Protein AF-A0A7S0L3R2-F1 (afdb_monomer)

Radius of gyration: 20.74 Å; Cα contacts (8 Å, |Δi|>4): 224; chains: 1; bounding box: 44×44×58 Å

Solvent-accessible surface area (backbone atoms only — not comparable to full-atom values): 11495 Å² total; per-residue (Å²): 131,73,85,58,51,67,58,50,54,47,42,64,72,29,62,48,83,79,57,65,72,61,42,74,72,42,59,69,71,56,33,52,49,52,49,52,52,35,60,52,33,67,72,60,80,87,75,78,66,94,63,97,73,50,70,61,50,50,55,52,60,40,50,88,81,50,68,95,53,61,45,80,48,69,52,88,90,63,87,89,82,60,85,47,91,86,70,50,46,64,67,56,51,52,59,70,70,48,81,85,53,63,43,67,43,66,41,83,38,51,51,91,58,41,58,80,32,38,37,36,22,52,46,79,38,78,68,49,101,87,44,77,44,54,68,52,74,75,48,74,41,73,42,44,53,63,70,56,35,70,77,73,30,69,38,88,93,55,58,89,67,43,38,38,25,61,58,56,38,35,38,43,48,54,44,70,61,50,50,50,55,44,49,54,56,56,58,76,71,109

pLDDT: mean 91.55, std 7.04, range [56.22, 97.88]

Mean predicted aligned error: 5.36 Å

Structure (mmCIF, N/CA/C/O backbone):
data_AF-A0A7S0L3R2-F1
#
_entry.id   AF-A0A7S0L3R2-F1
#
loop_
_atom_site.group_PDB
_atom_site.id
_atom_site.type_symbol
_atom_site.label_atom_id
_atom_site.label_alt_id
_atom_site.label_comp_id
_atom_site.label_asym_id
_atom_site.label_entity_id
_atom_site.label_seq_id
_atom_site.pdbx_PDB_ins_code
_atom_site.Cartn_x
_atom_site.Cartn_y
_atom_site.Cartn_z
_atom_site.occupancy
_atom_site.B_iso_or_equiv
_atom_site.auth_seq_id
_atom_site.auth_comp_id
_atom_site.auth_asym_id
_atom_site.auth_atom_id
_atom_site.pdbx_PDB_model_num
ATOM 1 N N . MET A 1 1 ? 12.999 -25.338 -4.770 1.00 56.22 1 MET A N 1
ATOM 2 C CA . MET A 1 1 ? 12.629 -24.306 -5.762 1.00 56.22 1 MET A CA 1
ATOM 3 C C . MET A 1 1 ? 13.743 -23.287 -5.812 1.00 56.22 1 MET A C 1
ATOM 5 O O . MET A 1 1 ? 14.234 -22.905 -4.756 1.00 56.22 1 MET A O 1
ATOM 9 N N . ASP A 1 2 ? 14.164 -22.897 -7.008 1.00 73.00 2 ASP A N 1
ATOM 10 C CA . ASP A 1 2 ? 15.140 -21.826 -7.188 1.00 73.00 2 ASP A CA 1
ATOM 11 C C . ASP A 1 2 ? 14.497 -20.474 -6.836 1.00 73.00 2 ASP A C 1
ATOM 13 O O . ASP A 1 2 ? 13.668 -19.961 -7.588 1.00 73.00 2 ASP A O 1
ATOM 17 N N . LYS A 1 3 ? 14.863 -19.911 -5.678 1.00 68.75 3 LYS A N 1
ATOM 18 C CA . LYS A 1 3 ? 14.352 -18.613 -5.205 1.00 68.75 3 LYS A CA 1
ATOM 19 C C . LYS A 1 3 ? 14.791 -17.440 -6.100 1.00 68.75 3 LYS A C 1
ATOM 21 O O . LYS A 1 3 ? 14.185 -16.379 -6.022 1.00 68.75 3 LYS A O 1
ATOM 26 N N . GLY A 1 4 ? 15.801 -17.623 -6.957 1.00 79.12 4 GLY A N 1
ATOM 27 C CA . GLY A 1 4 ? 16.279 -16.607 -7.898 1.00 79.12 4 GLY A CA 1
ATOM 28 C C . GLY A 1 4 ? 15.573 -16.615 -9.256 1.00 79.12 4 GLY A C 1
ATOM 29 O O . GLY A 1 4 ? 15.719 -15.656 -10.012 1.00 79.12 4 GLY A O 1
ATOM 30 N N . ALA A 1 5 ? 14.799 -17.656 -9.582 1.00 84.62 5 ALA A N 1
ATOM 31 C CA . ALA A 1 5 ? 14.144 -17.785 -10.886 1.00 84.62 5 ALA A CA 1
ATOM 32 C C . ALA A 1 5 ? 13.218 -16.600 -11.240 1.00 84.62 5 ALA A C 1
ATOM 34 O O . ALA A 1 5 ? 13.332 -16.104 -12.360 1.00 84.62 5 ALA A O 1
ATOM 35 N N . PRO A 1 6 ? 12.366 -16.075 -10.329 1.00 86.06 6 PRO A N 1
ATOM 36 C CA . PRO A 1 6 ? 11.500 -14.938 -10.652 1.00 86.06 6 PRO A CA 1
ATOM 37 C C . PRO A 1 6 ? 12.277 -13.654 -10.955 1.00 86.06 6 PRO A C 1
ATOM 39 O O . PRO A 1 6 ? 11.933 -12.938 -11.890 1.00 86.06 6 PRO A O 1
ATOM 42 N N . ARG A 1 7 ? 13.351 -13.380 -10.200 1.00 89.25 7 ARG A N 1
ATOM 43 C CA . ARG A 1 7 ? 14.209 -12.211 -10.436 1.00 89.25 7 ARG A CA 1
ATOM 44 C C . ARG A 1 7 ? 14.925 -12.314 -11.777 1.00 89.25 7 ARG A C 1
ATOM 46 O O . ARG A 1 7 ? 14.891 -11.365 -12.545 1.00 89.25 7 ARG A O 1
ATOM 53 N N . ARG A 1 8 ? 15.501 -13.480 -12.088 1.00 91.00 8 ARG A N 1
ATOM 54 C CA . ARG A 1 8 ? 16.151 -13.713 -13.386 1.00 91.00 8 ARG A CA 1
ATOM 55 C C . ARG A 1 8 ? 15.177 -13.538 -14.547 1.00 91.00 8 ARG A C 1
ATOM 57 O O . ARG A 1 8 ? 15.497 -12.824 -15.484 1.00 91.00 8 ARG A O 1
ATOM 64 N N . ALA A 1 9 ? 13.975 -14.104 -14.442 1.00 91.69 9 ALA A N 1
ATOM 65 C CA . ALA A 1 9 ? 12.939 -13.927 -15.455 1.00 91.69 9 ALA A CA 1
ATOM 66 C C . ALA A 1 9 ? 12.538 -12.450 -15.625 1.00 91.69 9 ALA A C 1
ATOM 68 O O . ALA A 1 9 ? 12.355 -11.986 -16.747 1.00 91.69 9 ALA A O 1
ATOM 69 N N . PHE A 1 10 ? 12.431 -11.692 -14.529 1.00 93.00 10 PHE A N 1
ATOM 70 C CA . PHE A 1 10 ? 12.169 -10.255 -14.601 1.00 93.00 10 PHE A CA 1
ATOM 71 C C . PHE A 1 10 ? 13.302 -9.505 -15.311 1.00 93.00 10 PHE A C 1
ATOM 73 O O . PHE A 1 10 ? 13.042 -8.732 -16.231 1.00 93.00 10 PHE A O 1
ATOM 80 N N . ASP A 1 11 ? 14.552 -9.764 -14.927 1.00 92.38 11 ASP A N 1
ATOM 81 C CA . ASP A 1 11 ? 15.722 -9.100 -15.501 1.00 92.38 11 ASP A CA 1
ATOM 82 C C . ASP A 1 11 ? 15.896 -9.438 -16.994 1.00 92.38 11 ASP A C 1
ATOM 84 O O . ASP A 1 11 ? 16.230 -8.565 -17.794 1.00 92.38 11 ASP A O 1
ATOM 88 N N . GLU A 1 12 ? 15.611 -10.679 -17.397 1.00 91.50 12 GLU A N 1
ATOM 89 C CA . GLU A 1 12 ? 15.621 -11.121 -18.798 1.00 91.50 12 GLU A CA 1
ATOM 90 C C . GLU A 1 12 ? 14.580 -10.389 -19.659 1.00 91.50 12 GLU A C 1
ATOM 92 O O . GLU A 1 12 ? 14.859 -10.062 -20.811 1.00 91.50 12 GLU A O 1
ATOM 97 N N . ILE A 1 13 ? 13.395 -10.107 -19.110 1.00 89.69 13 ILE A N 1
ATOM 98 C CA . ILE A 1 13 ? 12.303 -9.460 -19.853 1.00 89.69 13 ILE A CA 1
ATOM 99 C C . ILE A 1 13 ? 12.448 -7.935 -19.856 1.00 89.69 13 ILE A C 1
ATOM 101 O O . ILE A 1 13 ? 12.224 -7.294 -20.882 1.00 89.69 13 ILE A O 1
ATOM 105 N N . PHE A 1 14 ? 12.778 -7.343 -18.708 1.00 92.12 14 PHE A N 1
ATOM 106 C CA . PHE A 1 14 ? 12.606 -5.907 -18.478 1.00 92.12 14 PHE A CA 1
ATOM 107 C C . PHE A 1 14 ? 13.915 -5.129 -18.357 1.00 92.12 14 PHE A C 1
ATOM 109 O O . PHE A 1 14 ? 13.899 -3.918 -18.568 1.00 92.12 14 PHE A O 1
ATOM 116 N N . LYS A 1 15 ? 15.037 -5.789 -18.040 1.00 90.12 15 LYS A N 1
ATOM 117 C CA . LYS A 1 15 ? 16.344 -5.131 -17.856 1.00 90.12 15 LYS A CA 1
ATOM 118 C C . LYS A 1 15 ? 17.318 -5.362 -19.011 1.00 90.12 15 LYS A C 1
ATOM 120 O O . LYS A 1 15 ? 18.351 -4.700 -19.063 1.00 90.12 15 LYS A O 1
ATOM 125 N N . GLN A 1 16 ? 17.021 -6.277 -19.933 1.00 90.75 16 GLN A N 1
ATOM 126 C CA . GLN A 1 16 ? 17.846 -6.452 -21.128 1.00 90.75 16 GLN A CA 1
ATOM 127 C C . GLN A 1 16 ? 17.645 -5.290 -22.106 1.00 90.75 16 GLN A C 1
ATOM 129 O O . GLN A 1 16 ? 16.510 -4.839 -22.277 1.00 90.75 16 GLN A O 1
ATOM 134 N N . PRO A 1 17 ? 18.709 -4.828 -22.787 1.00 90.06 17 PRO A N 1
ATOM 135 C CA . PRO A 1 17 ? 18.584 -3.813 -23.823 1.00 90.06 17 PRO A CA 1
ATOM 136 C C . PRO A 1 17 ? 17.601 -4.245 -24.914 1.00 90.06 17 PRO A C 1
ATOM 138 O O . PRO A 1 17 ? 17.623 -5.389 -25.372 1.00 90.06 17 PRO A O 1
ATOM 141 N N . LEU A 1 18 ? 16.768 -3.312 -25.372 1.00 90.31 18 LEU A N 1
ATOM 142 C CA . LEU A 1 18 ? 15.855 -3.577 -26.481 1.00 90.31 18 LEU A CA 1
ATOM 143 C C . LEU A 1 18 ? 16.625 -3.826 -27.788 1.00 90.31 18 LEU A C 1
ATOM 145 O O . LEU A 1 18 ? 17.512 -3.054 -28.160 1.00 90.31 18 LEU A O 1
ATOM 149 N N . ASP A 1 19 ? 16.233 -4.864 -28.532 1.00 91.38 19 ASP A N 1
ATOM 150 C CA . ASP A 1 19 ? 16.779 -5.130 -29.865 1.00 91.38 19 ASP A CA 1
ATOM 151 C C . ASP A 1 19 ? 16.323 -4.055 -30.864 1.00 91.38 19 ASP A C 1
ATOM 153 O O . ASP A 1 19 ? 15.157 -3.974 -31.263 1.00 91.38 19 ASP A O 1
ATOM 157 N N . VAL A 1 20 ? 17.283 -3.244 -31.306 1.00 90.38 20 VAL A N 1
ATOM 158 C CA . VAL A 1 20 ? 17.078 -2.150 -32.260 1.00 90.38 20 VAL A CA 1
ATOM 159 C C . VAL A 1 20 ? 16.509 -2.650 -33.592 1.00 90.38 20 VAL A C 1
ATOM 161 O O . VAL A 1 20 ? 15.666 -1.976 -34.189 1.00 90.38 20 VAL A O 1
ATOM 164 N N . TYR A 1 21 ? 16.914 -3.834 -34.064 1.00 91.25 21 TYR A N 1
ATOM 165 C CA . TYR A 1 21 ? 16.395 -4.395 -35.312 1.00 91.25 21 TYR A CA 1
ATOM 166 C C . TYR A 1 21 ? 14.928 -4.794 -35.173 1.00 91.25 21 TYR A C 1
ATOM 168 O O . TYR A 1 21 ? 14.126 -4.493 -36.061 1.00 91.25 21 TYR A O 1
ATOM 176 N N . ALA A 1 22 ? 14.559 -5.426 -34.056 1.00 90.00 22 ALA A N 1
ATOM 177 C CA . ALA A 1 22 ? 13.171 -5.753 -33.757 1.00 90.00 22 ALA A CA 1
ATOM 178 C C . ALA A 1 22 ? 12.311 -4.486 -33.649 1.00 90.00 22 ALA A C 1
ATOM 180 O O . ALA A 1 22 ? 11.266 -4.409 -34.296 1.00 90.00 22 ALA A O 1
ATOM 181 N N . LEU A 1 23 ? 12.776 -3.464 -32.918 1.00 92.62 23 LEU A N 1
ATOM 182 C CA . LEU A 1 23 ? 12.061 -2.193 -32.762 1.00 92.62 23 LEU A CA 1
ATOM 183 C C . LEU A 1 23 ? 11.785 -1.506 -34.104 1.00 92.62 23 LEU A C 1
ATOM 185 O O . LEU A 1 23 ? 10.671 -1.036 -34.324 1.00 92.62 23 LEU A O 1
ATOM 189 N N . ASN A 1 24 ? 12.764 -1.481 -35.012 1.00 92.75 24 ASN A N 1
ATOM 190 C CA . ASN A 1 24 ? 12.626 -0.844 -36.326 1.00 92.75 24 ASN A CA 1
ATOM 191 C C . ASN A 1 24 ? 11.662 -1.581 -37.271 1.00 92.75 24 ASN A C 1
ATOM 193 O O . ASN A 1 24 ? 11.195 -0.999 -38.247 1.00 92.75 24 ASN A O 1
ATOM 197 N N . ARG A 1 25 ? 11.357 -2.857 -37.004 1.00 95.31 25 ARG A N 1
ATOM 198 C CA . ARG A 1 25 ? 10.386 -3.648 -37.780 1.00 95.31 25 ARG A CA 1
ATOM 199 C C . ARG A 1 25 ? 8.964 -3.581 -37.224 1.00 95.31 25 ARG A C 1
ATOM 201 O O . ARG A 1 25 ? 8.045 -4.095 -37.861 1.00 95.31 25 ARG A O 1
ATOM 208 N N . MET A 1 26 ? 8.775 -2.981 -36.051 1.00 95.25 26 MET A N 1
ATOM 209 C CA . MET A 1 26 ? 7.465 -2.819 -35.428 1.00 95.25 26 MET A CA 1
ATOM 210 C C . MET A 1 26 ? 6.753 -1.554 -35.933 1.00 95.25 26 MET A C 1
ATOM 212 O O . MET A 1 26 ? 7.406 -0.570 -36.282 1.00 95.25 26 MET A O 1
ATOM 216 N N . PRO A 1 27 ? 5.405 -1.521 -35.917 1.00 96.88 27 PRO A N 1
ATOM 217 C CA . PRO A 1 27 ? 4.664 -0.277 -36.096 1.00 96.88 27 PRO A CA 1
ATOM 218 C C . PRO A 1 27 ? 5.095 0.783 -35.064 1.00 96.88 27 PRO A C 1
ATOM 220 O O . PRO A 1 27 ? 5.342 0.414 -33.911 1.00 96.88 27 PRO A O 1
ATOM 223 N N . PRO A 1 28 ? 5.102 2.089 -35.408 1.00 94.69 28 PRO A N 1
ATOM 224 C CA . PRO A 1 28 ? 5.609 3.147 -34.525 1.00 94.69 28 PRO A CA 1
ATOM 225 C C . PRO A 1 28 ? 5.025 3.112 -33.107 1.00 94.69 28 PRO A C 1
ATOM 227 O O . PRO A 1 28 ? 5.772 3.122 -32.133 1.00 94.69 28 PRO A O 1
ATOM 230 N N . ARG A 1 29 ? 3.700 2.943 -32.988 1.00 96.31 29 ARG A N 1
ATOM 231 C CA . ARG A 1 29 ? 2.999 2.841 -31.697 1.00 96.31 29 ARG A CA 1
ATOM 232 C C . ARG A 1 29 ? 3.492 1.676 -30.831 1.00 96.31 29 ARG A C 1
ATOM 234 O O . ARG A 1 29 ? 3.544 1.797 -29.615 1.00 96.31 29 ARG A O 1
ATOM 241 N N . MET A 1 30 ? 3.818 0.539 -31.445 1.00 95.31 30 MET A N 1
ATOM 242 C CA . MET A 1 30 ? 4.287 -0.645 -30.720 1.00 95.31 30 MET A CA 1
ATOM 243 C C . MET A 1 30 ? 5.744 -0.473 -30.280 1.00 95.31 30 MET A C 1
ATOM 245 O O . MET A 1 30 ? 6.089 -0.849 -29.166 1.00 95.31 30 MET A O 1
ATOM 249 N N . SER A 1 31 ? 6.581 0.135 -31.128 1.00 94.44 31 SER A N 1
ATOM 250 C CA . SER A 1 31 ? 7.967 0.464 -30.774 1.00 94.44 31 SER A CA 1
ATOM 251 C C . SER A 1 31 ? 8.027 1.451 -29.606 1.00 94.44 31 SER A C 1
ATOM 253 O O . SER A 1 31 ? 8.795 1.252 -28.668 1.00 94.44 31 SER A O 1
ATOM 255 N N . GLU A 1 32 ? 7.182 2.485 -29.624 1.00 95.06 32 GLU A N 1
ATOM 256 C CA . GLU A 1 32 ? 7.056 3.438 -28.518 1.00 95.06 32 GLU A CA 1
ATOM 257 C C . GLU A 1 32 ? 6.574 2.751 -27.236 1.00 95.06 32 GLU A C 1
ATOM 259 O O . GLU A 1 32 ? 7.194 2.901 -26.189 1.00 95.06 32 GLU A O 1
ATOM 264 N N . TYR A 1 33 ? 5.543 1.908 -27.332 1.00 94.88 33 TYR A N 1
ATOM 265 C CA . TYR A 1 33 ? 5.044 1.153 -26.185 1.00 94.88 33 TYR A CA 1
ATOM 266 C C . TYR A 1 33 ? 6.098 0.209 -25.583 1.00 94.88 33 TYR A C 1
ATOM 268 O O . TYR A 1 33 ? 6.231 0.134 -24.363 1.00 94.88 33 TYR A O 1
ATOM 276 N N . ALA A 1 34 ? 6.890 -0.471 -26.419 1.00 92.94 34 ALA A N 1
ATOM 277 C CA . ALA A 1 34 ? 7.990 -1.319 -25.964 1.00 92.94 34 ALA A CA 1
ATOM 278 C C . ALA A 1 34 ? 9.065 -0.515 -25.214 1.00 92.94 34 ALA A C 1
ATOM 280 O O . ALA A 1 34 ? 9.532 -0.956 -24.165 1.00 92.94 34 ALA A O 1
ATOM 281 N N . LYS A 1 35 ? 9.409 0.685 -25.705 1.00 93.75 35 LYS A N 1
ATOM 282 C CA . LYS A 1 35 ? 10.315 1.611 -25.003 1.00 93.75 35 LYS A CA 1
ATOM 283 C C . LYS A 1 35 ? 9.745 2.029 -23.651 1.00 93.75 35 LYS A C 1
ATOM 285 O O . LYS A 1 35 ? 10.450 1.932 -22.657 1.00 93.75 35 LYS A O 1
ATOM 290 N N . THR A 1 36 ? 8.462 2.388 -23.584 1.00 95.19 36 THR A N 1
ATOM 291 C CA . THR A 1 36 ? 7.802 2.731 -22.314 1.00 95.19 36 THR A CA 1
ATOM 292 C C . THR A 1 36 ? 7.832 1.574 -21.314 1.00 95.19 36 THR A C 1
ATOM 294 O O . THR A 1 36 ? 8.136 1.787 -20.143 1.00 95.19 36 THR A O 1
ATOM 297 N N . ILE A 1 37 ? 7.538 0.342 -21.746 1.00 93.69 37 ILE A N 1
ATOM 298 C CA . ILE A 1 37 ? 7.619 -0.837 -20.869 1.00 93.69 37 ILE A CA 1
ATOM 299 C C . ILE A 1 37 ? 9.045 -1.030 -20.350 1.00 93.69 37 ILE A C 1
ATOM 301 O O . ILE A 1 37 ? 9.226 -1.311 -19.167 1.00 93.69 37 ILE A O 1
ATOM 305 N N . HIS A 1 38 ? 10.045 -0.872 -21.215 1.00 93.81 38 HIS A N 1
ATOM 306 C CA . HIS A 1 38 ? 11.445 -0.996 -20.830 1.00 93.81 38 HIS A CA 1
ATOM 307 C C . HIS A 1 38 ? 11.853 0.074 -19.810 1.00 93.81 38 HIS A C 1
ATOM 309 O O . HIS A 1 38 ? 12.374 -0.273 -18.758 1.00 93.81 38 HIS A O 1
ATOM 315 N N . GLU A 1 39 ? 11.506 1.343 -20.042 1.00 94.69 39 GLU A N 1
ATOM 316 C CA . GLU A 1 39 ? 11.758 2.447 -19.102 1.00 94.69 39 GLU A CA 1
ATOM 317 C C . GLU A 1 39 ? 11.101 2.216 -17.730 1.00 94.69 39 GLU A C 1
ATOM 319 O O . GLU A 1 39 ? 11.676 2.543 -16.691 1.00 94.69 39 GLU A O 1
ATOM 324 N N . ILE A 1 40 ? 9.887 1.648 -17.700 1.00 94.50 40 ILE A N 1
ATOM 325 C CA . ILE A 1 40 ? 9.234 1.236 -16.448 1.00 94.50 40 ILE A CA 1
ATOM 326 C C . ILE A 1 40 ? 10.041 0.112 -15.795 1.00 94.50 40 ILE A C 1
ATOM 328 O O . ILE A 1 40 ? 10.348 0.186 -14.607 1.00 94.50 40 ILE A O 1
ATOM 332 N N . GLY A 1 41 ? 10.406 -0.903 -16.577 1.00 94.38 41 GLY A N 1
ATOM 333 C CA . GLY A 1 41 ? 11.225 -2.032 -16.156 1.00 94.38 41 GLY A CA 1
ATOM 334 C C . GLY A 1 41 ? 12.533 -1.607 -15.497 1.00 94.38 41 GLY A C 1
ATOM 335 O O . GLY A 1 41 ? 12.866 -2.098 -14.420 1.00 94.38 41 GLY A O 1
ATOM 336 N N . GLU A 1 42 ? 13.239 -0.634 -16.075 1.00 92.31 42 GLU A N 1
ATOM 337 C CA . GLU A 1 42 ? 14.483 -0.066 -15.543 1.00 92.31 42 GLU A CA 1
ATOM 338 C C . GLU A 1 42 ? 14.316 0.555 -14.149 1.00 92.31 42 GLU A C 1
ATOM 340 O O . GLU A 1 42 ? 15.239 0.472 -13.340 1.00 92.31 42 GLU A O 1
ATOM 345 N N . ARG A 1 43 ? 13.126 1.066 -13.817 1.00 92.75 43 ARG A N 1
ATOM 346 C CA . ARG A 1 43 ? 12.818 1.695 -12.519 1.00 92.75 43 ARG A CA 1
ATOM 347 C C . ARG A 1 43 ? 12.320 0.728 -11.445 1.00 92.75 43 ARG A C 1
ATOM 349 O O . ARG A 1 43 ? 12.139 1.138 -10.305 1.00 92.75 43 ARG A O 1
ATOM 356 N N . VAL A 1 44 ? 12.062 -0.531 -11.794 1.00 93.44 44 VAL A N 1
ATOM 357 C CA . VAL A 1 44 ? 11.583 -1.544 -10.844 1.00 93.44 44 VAL A CA 1
ATOM 358 C C . VAL A 1 44 ? 12.759 -2.299 -10.242 1.00 93.44 44 VAL A C 1
ATOM 360 O O . VAL A 1 44 ? 13.637 -2.779 -10.959 1.00 93.44 44 VAL A O 1
ATOM 363 N N . GLU A 1 45 ? 12.743 -2.462 -8.926 1.00 90.94 45 GLU A N 1
ATOM 364 C CA . GLU A 1 45 ? 13.679 -3.306 -8.196 1.00 90.94 45 GLU A CA 1
ATOM 365 C C . GLU A 1 45 ? 12.929 -4.410 -7.450 1.00 90.94 45 GLU A C 1
ATOM 367 O O . GLU A 1 45 ? 11.848 -4.192 -6.901 1.00 90.94 45 GLU A O 1
ATOM 372 N N . LEU A 1 46 ? 13.499 -5.616 -7.455 1.00 92.00 46 LEU A N 1
ATOM 373 C CA . LEU A 1 46 ? 12.925 -6.776 -6.787 1.00 92.00 46 LEU A CA 1
ATOM 374 C C . LEU A 1 46 ? 13.706 -7.100 -5.520 1.00 92.00 46 LEU A C 1
ATOM 376 O O . LEU A 1 46 ? 14.837 -7.588 -5.568 1.00 92.00 46 LEU A O 1
ATOM 380 N N . VAL A 1 47 ? 13.045 -6.903 -4.387 1.00 91.88 47 VAL A N 1
ATOM 381 C CA . VAL A 1 47 ? 13.551 -7.269 -3.067 1.00 91.88 47 VAL A CA 1
ATOM 382 C C . VAL A 1 47 ? 12.961 -8.617 -2.663 1.00 91.88 47 VAL A C 1
ATOM 384 O O . VAL A 1 47 ? 11.760 -8.850 -2.787 1.00 91.88 47 VAL A O 1
ATOM 387 N N . THR A 1 48 ? 13.808 -9.534 -2.197 1.00 90.75 48 THR A N 1
ATOM 388 C CA . THR A 1 48 ? 13.379 -10.891 -1.832 1.00 90.75 48 THR A CA 1
ATOM 389 C C . THR A 1 48 ? 13.115 -10.997 -0.337 1.00 90.75 48 THR A C 1
ATOM 391 O O . THR A 1 48 ? 14.011 -10.769 0.471 1.00 90.75 48 THR A O 1
ATOM 394 N N . GLN A 1 49 ? 11.909 -11.435 0.025 1.00 92.69 49 GLN A N 1
ATOM 395 C CA . GLN A 1 49 ? 11.603 -11.901 1.373 1.00 92.69 49 GLN A CA 1
ATOM 396 C C . GLN A 1 49 ? 11.970 -13.390 1.487 1.00 92.69 49 GLN A C 1
ATOM 398 O O . GLN A 1 49 ? 11.371 -14.244 0.831 1.00 92.69 49 GLN A O 1
ATOM 403 N N . SER A 1 50 ? 12.9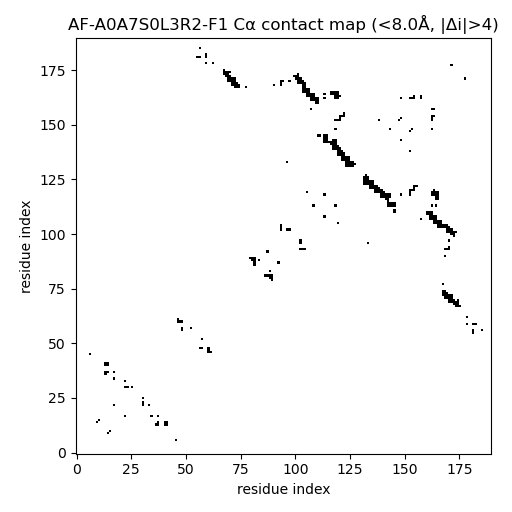76 -13.721 2.297 1.00 89.50 50 SER A N 1
ATOM 404 C CA . SER A 1 50 ? 13.519 -15.089 2.365 1.00 89.50 50 SER A CA 1
ATOM 405 C C . SER A 1 50 ? 12.551 -16.116 2.964 1.00 89.50 50 SER A C 1
ATOM 407 O O . SER A 1 50 ? 12.571 -17.282 2.550 1.00 89.50 50 SER A O 1
ATOM 409 N N . GLU A 1 51 ? 11.717 -15.691 3.912 1.00 91.31 51 GLU A N 1
ATOM 410 C CA . GLU A 1 51 ? 10.724 -16.501 4.620 1.00 91.31 51 GLU A CA 1
ATOM 411 C C . GLU A 1 51 ? 9.399 -15.742 4.703 1.00 91.31 51 GLU A C 1
ATOM 413 O O . GLU A 1 51 ? 9.392 -14.532 4.902 1.00 91.31 51 GLU A O 1
ATOM 418 N N . GLN A 1 52 ? 8.264 -16.434 4.591 1.00 91.31 52 GLN A N 1
ATOM 419 C CA . GLN A 1 52 ? 6.946 -15.795 4.619 1.00 91.31 52 GLN A CA 1
ATOM 420 C C . GLN A 1 52 ? 6.551 -15.385 6.051 1.00 91.31 52 GLN A C 1
ATOM 422 O O . GLN A 1 52 ? 5.734 -16.035 6.699 1.00 91.31 52 GLN A O 1
ATOM 427 N N . ARG A 1 53 ? 7.127 -14.286 6.550 1.00 92.88 53 ARG A N 1
ATOM 428 C CA . ARG A 1 53 ? 6.892 -13.755 7.910 1.00 92.88 53 ARG A CA 1
ATOM 429 C C . ARG A 1 53 ? 5.848 -12.630 7.950 1.00 92.88 53 ARG A C 1
ATOM 431 O O . ARG A 1 53 ? 5.649 -11.981 8.976 1.00 92.88 53 ARG A O 1
ATOM 438 N N . GLY A 1 54 ? 5.136 -12.436 6.839 1.00 91.88 54 GLY A N 1
ATOM 439 C CA . GLY A 1 54 ? 4.039 -11.480 6.692 1.00 91.88 54 GLY A CA 1
ATOM 440 C C . GLY A 1 54 ? 4.460 -10.134 6.098 1.00 91.88 54 GLY A C 1
ATOM 441 O O . GLY A 1 54 ? 5.629 -9.910 5.787 1.00 91.88 54 GLY A O 1
ATOM 442 N N . LEU A 1 55 ? 3.477 -9.239 5.941 1.00 92.25 55 LEU A N 1
ATOM 443 C CA . LEU A 1 55 ? 3.634 -7.942 5.267 1.00 92.25 55 LEU A CA 1
ATOM 444 C C . LEU A 1 55 ? 4.671 -7.036 5.943 1.00 92.25 55 LEU A C 1
ATOM 446 O O . LEU A 1 55 ? 5.468 -6.413 5.255 1.00 92.25 55 LEU A O 1
ATOM 450 N N . GLY A 1 56 ? 4.680 -6.972 7.277 1.00 93.75 56 GLY A N 1
ATOM 451 C CA . GLY A 1 56 ? 5.624 -6.120 8.009 1.00 93.75 56 GLY A CA 1
ATOM 452 C C . GLY A 1 56 ? 7.087 -6.488 7.747 1.00 93.75 56 GLY A C 1
ATOM 453 O O . GLY A 1 56 ? 7.912 -5.609 7.525 1.00 93.75 56 GLY A O 1
ATOM 454 N N . ASP A 1 57 ? 7.390 -7.787 7.697 1.00 94.94 57 ASP A N 1
ATOM 455 C CA . ASP A 1 57 ? 8.723 -8.295 7.351 1.00 94.94 57 ASP A CA 1
ATOM 456 C C . ASP A 1 57 ? 9.060 -8.020 5.876 1.00 94.94 57 ASP A C 1
ATOM 458 O O . ASP A 1 57 ? 10.158 -7.562 5.582 1.00 94.94 57 ASP A O 1
ATOM 462 N N . ALA A 1 58 ? 8.092 -8.164 4.962 1.00 94.25 58 ALA A N 1
ATOM 463 C CA . ALA A 1 58 ? 8.285 -7.815 3.553 1.00 94.25 58 ALA A CA 1
ATOM 464 C C . ALA A 1 58 ? 8.622 -6.323 3.353 1.00 94.25 58 ALA A C 1
ATOM 466 O O . ALA A 1 58 ? 9.519 -5.992 2.579 1.00 94.25 58 ALA A O 1
ATOM 467 N N . VAL A 1 59 ? 7.948 -5.423 4.082 1.00 94.94 59 VAL A N 1
ATOM 468 C CA . VAL A 1 59 ? 8.252 -3.981 4.071 1.00 94.94 59 VAL A CA 1
ATOM 469 C C . VAL A 1 59 ? 9.638 -3.711 4.662 1.00 94.94 59 VAL A C 1
ATOM 471 O O . VAL A 1 59 ? 10.389 -2.911 4.111 1.00 94.94 59 VAL A O 1
ATOM 474 N N . LEU A 1 60 ? 10.020 -4.404 5.739 1.00 94.94 60 LEU A N 1
ATOM 475 C CA . LEU A 1 60 ? 11.358 -4.288 6.326 1.00 94.94 60 LEU A CA 1
ATOM 476 C C . LEU A 1 60 ? 12.472 -4.750 5.387 1.00 94.94 60 LEU A C 1
ATOM 478 O O . LEU A 1 60 ? 13.515 -4.104 5.350 1.00 94.94 60 LEU A O 1
ATOM 482 N N . CYS A 1 61 ? 12.266 -5.811 4.601 1.00 94.50 61 CYS A N 1
ATOM 483 C CA . CYS A 1 61 ? 13.244 -6.231 3.593 1.00 94.50 61 CYS A CA 1
ATOM 484 C C . CYS A 1 61 ? 13.550 -5.106 2.590 1.00 94.50 61 CYS A C 1
ATOM 486 O O . CYS A 1 61 ? 14.673 -5.007 2.102 1.00 94.50 61 CYS A O 1
ATOM 488 N N . ALA A 1 62 ? 12.575 -4.239 2.298 1.00 93.69 62 ALA A N 1
ATOM 489 C CA . ALA A 1 62 ? 12.746 -3.113 1.384 1.00 93.69 62 ALA A CA 1
ATOM 490 C C . ALA A 1 62 ? 13.461 -1.900 2.010 1.00 93.69 62 ALA A C 1
ATOM 492 O O . ALA A 1 62 ? 13.794 -0.973 1.279 1.00 93.69 62 ALA A O 1
ATOM 493 N N . LYS A 1 63 ? 13.736 -1.897 3.324 1.00 93.75 63 LYS A N 1
ATOM 494 C CA . LYS A 1 63 ? 14.324 -0.756 4.052 1.00 93.75 63 LYS A CA 1
ATOM 495 C C . LYS A 1 63 ? 15.590 -0.200 3.401 1.00 93.75 63 LYS A C 1
ATOM 497 O O . LYS A 1 63 ? 15.723 1.009 3.295 1.00 93.75 63 LYS A O 1
ATOM 502 N N . GLU A 1 64 ? 16.506 -1.066 2.970 1.00 90.31 64 GLU A N 1
ATOM 503 C CA . GLU A 1 64 ? 17.790 -0.653 2.374 1.00 90.31 64 GLU A CA 1
ATOM 504 C C . GLU A 1 64 ? 17.643 -0.028 0.977 1.00 90.31 64 GLU A C 1
ATOM 506 O O . GLU A 1 64 ? 18.553 0.652 0.513 1.00 90.31 64 GLU A O 1
ATOM 511 N N . HIS A 1 65 ? 16.495 -0.234 0.326 1.00 89.56 65 HIS A N 1
ATOM 512 C CA . HIS A 1 65 ? 16.188 0.264 -1.017 1.00 89.56 65 HIS A CA 1
ATOM 513 C C . HIS A 1 65 ? 15.284 1.506 -0.984 1.00 89.56 65 HIS A C 1
ATOM 515 O O . HIS A 1 65 ? 14.993 2.095 -2.023 1.00 89.56 65 HIS A O 1
ATOM 521 N N . LEU A 1 66 ? 14.805 1.895 0.200 1.00 88.62 66 LEU A N 1
ATOM 522 C CA . LEU A 1 66 ? 13.956 3.062 0.399 1.00 88.62 66 LEU A CA 1
ATOM 523 C C . LEU A 1 66 ? 14.788 4.217 0.960 1.00 88.62 66 LEU A C 1
ATOM 525 O O . LEU A 1 66 ? 15.583 4.051 1.883 1.00 88.62 66 LEU A O 1
ATOM 529 N N . GLU A 1 67 ? 14.580 5.411 0.413 1.00 84.00 67 GLU A N 1
ATOM 530 C CA . GLU A 1 67 ? 15.144 6.640 0.967 1.00 84.00 67 GLU A CA 1
ATOM 531 C C . GLU A 1 67 ? 14.470 7.000 2.304 1.00 84.00 67 GLU A C 1
ATOM 533 O O . GLU A 1 67 ? 13.389 6.510 2.635 1.00 84.00 67 GLU A O 1
ATOM 538 N N . ALA A 1 68 ? 15.050 7.943 3.052 1.00 87.00 68 ALA A N 1
ATOM 539 C CA . ALA A 1 68 ? 14.453 8.500 4.273 1.00 87.00 68 ALA A CA 1
ATOM 540 C C . ALA A 1 68 ? 13.253 9.446 4.001 1.00 87.00 68 ALA A C 1
ATOM 542 O O . ALA A 1 68 ? 12.979 10.361 4.777 1.00 87.00 68 ALA A O 1
ATOM 543 N N . SER A 1 69 ? 12.535 9.228 2.897 1.00 91.25 69 SER A N 1
ATOM 544 C CA . SER A 1 69 ? 11.415 10.038 2.410 1.00 91.25 69 SER A CA 1
ATOM 545 C C . SER A 1 69 ? 10.088 9.277 2.537 1.00 91.25 69 SER A C 1
ATOM 547 O O . SER A 1 69 ? 10.081 8.045 2.481 1.00 91.25 69 SER A O 1
ATOM 549 N N . PRO A 1 70 ? 8.939 9.973 2.660 1.00 95.06 70 PRO A N 1
ATOM 550 C CA . PRO A 1 70 ? 7.635 9.326 2.629 1.00 95.06 70 PRO A CA 1
ATOM 551 C C . PRO A 1 70 ? 7.447 8.457 1.386 1.00 95.06 70 PRO A C 1
ATOM 553 O O . PRO A 1 70 ? 7.787 8.879 0.280 1.00 95.06 70 PRO A O 1
ATOM 556 N N . PHE A 1 71 ? 6.849 7.279 1.548 1.00 95.94 71 PHE A N 1
ATOM 557 C CA . PHE A 1 71 ? 6.652 6.345 0.439 1.00 95.94 71 PHE A CA 1
ATOM 558 C C . PHE A 1 71 ? 5.219 5.826 0.354 1.00 95.94 71 PHE A C 1
ATOM 560 O O . PHE A 1 71 ? 4.489 5.750 1.346 1.00 95.94 71 PHE A O 1
ATOM 567 N N . LEU A 1 72 ? 4.822 5.474 -0.869 1.00 96.12 72 LEU A N 1
ATOM 568 C CA . LEU A 1 72 ? 3.559 4.816 -1.171 1.00 96.12 72 LEU A CA 1
ATOM 569 C C . LEU A 1 72 ? 3.746 3.299 -1.039 1.00 96.12 72 LEU A C 1
ATOM 571 O O . LEU A 1 72 ? 4.556 2.708 -1.749 1.00 96.12 72 LEU A O 1
ATOM 575 N N . LEU A 1 73 ? 2.967 2.668 -0.167 1.00 96.19 73 LEU A N 1
ATOM 576 C CA . LEU A 1 73 ? 2.852 1.217 -0.059 1.00 96.19 73 LEU A CA 1
ATOM 577 C C . LEU A 1 73 ? 1.528 0.779 -0.692 1.00 96.19 73 LEU A C 1
ATOM 579 O O . LEU A 1 73 ? 0.462 1.282 -0.332 1.00 96.19 73 LEU A O 1
ATOM 583 N N . MET A 1 74 ? 1.597 -0.165 -1.629 1.00 95.44 74 MET A N 1
ATOM 584 C CA . MET A 1 74 ? 0.434 -0.725 -2.319 1.00 95.44 74 MET A CA 1
ATOM 585 C C . MET A 1 74 ? 0.448 -2.246 -2.221 1.00 95.44 74 MET A C 1
ATOM 587 O O . MET A 1 74 ? 1.467 -2.875 -2.504 1.00 95.44 74 MET A O 1
ATOM 591 N N . LEU A 1 75 ? -0.687 -2.840 -1.861 1.00 93.12 75 LEU A N 1
ATOM 592 C CA . LEU A 1 75 ? -0.852 -4.290 -1.919 1.00 93.12 75 LEU A CA 1
ATOM 593 C C . LEU A 1 75 ? -1.152 -4.732 -3.358 1.00 93.12 75 LEU A C 1
ATOM 595 O O . LEU A 1 75 ? -2.018 -4.162 -4.024 1.00 93.12 75 LEU A O 1
ATOM 599 N N . GLY A 1 76 ? -0.405 -5.731 -3.835 1.00 88.50 76 GLY A N 1
ATOM 600 C CA . GLY A 1 76 ? -0.440 -6.198 -5.228 1.00 88.50 76 GLY A CA 1
ATOM 601 C C . GLY A 1 76 ? -1.601 -7.136 -5.578 1.00 88.50 76 GLY A C 1
ATOM 602 O O . GLY A 1 76 ? -1.728 -7.541 -6.728 1.00 88.50 76 GLY A O 1
ATOM 603 N N . ASP A 1 77 ? -2.438 -7.493 -4.609 1.00 88.44 77 ASP A N 1
ATOM 604 C CA . ASP A 1 77 ? -3.615 -8.356 -4.763 1.00 88.44 77 ASP A CA 1
ATOM 605 C C . ASP A 1 77 ? -4.904 -7.576 -5.085 1.00 88.44 77 ASP A C 1
ATOM 607 O O . ASP A 1 77 ? -5.946 -8.176 -5.345 1.00 88.44 77 ASP A O 1
ATOM 611 N N . HIS A 1 78 ? -4.838 -6.243 -5.107 1.00 84.56 78 HIS A N 1
ATOM 612 C CA . HIS A 1 78 ? -5.967 -5.368 -5.401 1.00 84.56 78 HIS A CA 1
ATOM 613 C C . HIS A 1 78 ? -5.818 -4.700 -6.771 1.00 84.56 78 HIS A C 1
ATOM 615 O O . HIS A 1 78 ? -4.806 -4.063 -7.070 1.00 84.56 78 HIS A O 1
ATOM 621 N N . LEU A 1 79 ? -6.875 -4.771 -7.585 1.00 88.69 79 LEU A N 1
ATOM 622 C CA . LEU A 1 79 ? -7.017 -3.945 -8.782 1.00 88.69 79 LEU A CA 1
ATOM 623 C C . LEU A 1 79 ? -7.912 -2.745 -8.465 1.00 88.69 79 LEU A C 1
ATOM 625 O O . LEU A 1 79 ? -9.105 -2.892 -8.203 1.00 88.69 79 LEU A O 1
ATOM 629 N N . TYR A 1 80 ? -7.331 -1.550 -8.496 1.00 89.94 80 TYR A N 1
ATOM 630 C CA . TYR A 1 80 ? -8.023 -0.320 -8.125 1.00 89.94 80 TYR A CA 1
ATOM 631 C C . TYR A 1 80 ? -8.694 0.332 -9.333 1.00 89.94 80 TYR A C 1
ATOM 633 O O . TYR A 1 80 ? -8.028 0.725 -10.290 1.00 89.94 80 TYR A O 1
ATOM 641 N N . THR A 1 81 ? -10.009 0.525 -9.253 1.00 90.44 81 THR A N 1
ATOM 642 C CA . THR A 1 81 ? -10.774 1.325 -10.215 1.00 90.44 81 THR A CA 1
ATOM 643 C C . THR A 1 81 ? -11.386 2.524 -9.513 1.00 90.44 81 THR A C 1
ATOM 645 O O . THR A 1 81 ? -12.053 2.377 -8.490 1.00 90.44 81 THR A O 1
ATOM 648 N N . SER A 1 82 ? -11.180 3.712 -10.073 1.00 90.38 82 SER A N 1
ATOM 649 C CA . SER A 1 82 ? -11.758 4.942 -9.541 1.00 90.38 82 SER A CA 1
ATOM 650 C C . SER A 1 82 ? -13.068 5.274 -10.244 1.00 90.38 82 SER A C 1
ATOM 652 O O . SER A 1 82 ? -13.137 5.255 -11.470 1.00 90.38 82 SER A O 1
ATOM 654 N N . THR A 1 83 ? -14.084 5.638 -9.464 1.00 89.25 83 THR A N 1
ATOM 655 C CA . THR A 1 83 ? -15.348 6.215 -9.951 1.00 89.25 83 THR A CA 1
ATOM 656 C C . THR A 1 83 ? -15.361 7.744 -9.847 1.00 89.25 83 THR A C 1
ATOM 658 O O . THR A 1 83 ? -16.411 8.368 -9.980 1.00 89.25 83 THR A O 1
ATOM 661 N N . HIS A 1 84 ? -14.212 8.364 -9.563 1.00 86.50 84 HIS A N 1
ATOM 662 C CA . HIS A 1 84 ? -14.100 9.808 -9.386 1.00 86.50 84 HIS A CA 1
ATOM 663 C C . HIS A 1 84 ? -14.409 10.547 -10.697 1.00 86.50 84 HIS A C 1
ATOM 665 O O . HIS A 1 84 ? -13.826 10.237 -11.736 1.00 86.50 84 HIS A O 1
ATOM 671 N N . LYS A 1 85 ? -15.273 11.568 -10.635 1.00 86.81 85 LYS A N 1
ATOM 672 C CA . LYS A 1 85 ? -15.769 12.334 -11.799 1.00 86.81 85 LYS A CA 1
ATOM 673 C C . LYS A 1 85 ? -14.664 12.898 -12.701 1.00 86.81 85 LYS A C 1
ATOM 675 O O . LYS A 1 85 ? -14.777 12.841 -13.918 1.00 86.81 85 LYS A O 1
ATOM 680 N N . ASP A 1 86 ? -13.573 13.367 -12.098 1.00 88.94 86 ASP A N 1
ATOM 681 C CA . ASP A 1 86 ? -12.434 13.956 -12.819 1.00 88.94 86 ASP A CA 1
ATOM 682 C C . ASP A 1 86 ? -11.427 12.911 -13.342 1.00 88.94 86 ASP A C 1
ATOM 684 O O . ASP A 1 86 ? -10.328 13.260 -13.766 1.00 88.94 86 ASP A O 1
ATOM 688 N N . GLY A 1 87 ? -11.742 11.612 -13.251 1.00 88.75 87 GLY A N 1
ATOM 689 C CA . GLY A 1 87 ? -10.861 10.531 -13.705 1.00 88.75 87 GLY A CA 1
ATOM 690 C C . GLY A 1 87 ? -9.599 10.332 -12.853 1.00 88.75 87 GLY A C 1
ATOM 691 O O . GLY A 1 87 ? -8.675 9.632 -13.263 1.00 88.75 87 GLY A O 1
ATOM 692 N N . ASN A 1 88 ? -9.529 10.937 -11.662 1.00 92.06 88 ASN A N 1
ATOM 693 C CA . ASN A 1 88 ? -8.385 10.786 -10.762 1.00 92.06 88 ASN A CA 1
ATOM 694 C C . ASN A 1 88 ? -8.261 9.339 -10.268 1.00 92.06 88 ASN A C 1
ATOM 696 O O . ASN A 1 88 ? -9.212 8.790 -9.709 1.00 92.06 88 ASN A O 1
ATOM 700 N N . SER A 1 89 ? -7.073 8.741 -10.397 1.00 93.75 89 SER A N 1
ATOM 701 C CA . SER A 1 89 ? -6.784 7.413 -9.841 1.00 93.75 89 SER A CA 1
ATOM 702 C C . SER A 1 89 ? -6.879 7.407 -8.309 1.00 93.75 89 SER A C 1
ATOM 704 O O . SER A 1 89 ? -6.736 8.449 -7.666 1.00 93.75 89 SER A O 1
ATOM 706 N N . CYS A 1 90 ? -7.085 6.230 -7.708 1.00 93.50 90 CYS A N 1
ATOM 707 C CA . CYS A 1 90 ? -7.124 6.079 -6.248 1.00 93.50 90 CYS A CA 1
ATOM 708 C C . CYS A 1 90 ? -5.819 6.562 -5.593 1.00 93.50 90 CYS A C 1
ATOM 710 O O . CYS A 1 90 ? -5.853 7.244 -4.574 1.00 93.50 90 CYS A O 1
ATOM 712 N N . VAL A 1 91 ? -4.672 6.291 -6.229 1.00 94.38 91 VAL A N 1
ATOM 713 C CA . VAL A 1 91 ? -3.363 6.784 -5.773 1.00 94.38 91 VAL A CA 1
ATOM 714 C C . VAL A 1 91 ? -3.294 8.310 -5.833 1.00 94.38 91 VAL A C 1
ATOM 716 O O . VAL A 1 91 ? -2.836 8.932 -4.882 1.00 94.38 91 VAL A O 1
ATOM 719 N N . LYS A 1 92 ? -3.789 8.941 -6.906 1.00 94.56 92 LYS A N 1
ATOM 720 C CA . LYS A 1 92 ? -3.793 10.408 -7.015 1.00 94.56 92 LYS A CA 1
ATOM 721 C C . LYS A 1 92 ? -4.662 11.056 -5.936 1.00 94.56 92 LYS A C 1
ATOM 723 O O . LYS A 1 92 ? -4.256 12.060 -5.366 1.00 94.56 92 LYS A O 1
ATOM 728 N N . GLN A 1 93 ? -5.812 10.460 -5.619 1.00 92.31 93 GLN A N 1
ATOM 729 C CA . GLN A 1 93 ? -6.666 10.908 -4.513 1.00 92.31 93 GLN A CA 1
ATOM 730 C C . GLN A 1 93 ? -5.953 10.778 -3.161 1.00 92.31 93 GLN A C 1
ATOM 732 O O . GLN A 1 93 ? -5.971 11.718 -2.370 1.00 92.31 93 GLN A O 1
ATOM 737 N N . LEU A 1 94 ? -5.270 9.653 -2.923 1.00 93.12 94 LEU A N 1
ATOM 738 C CA . LEU A 1 94 ? -4.492 9.432 -1.703 1.00 93.12 94 LEU A CA 1
ATOM 739 C C . LEU A 1 94 ? -3.353 10.454 -1.560 1.00 93.12 94 LEU A C 1
ATOM 741 O O . LEU A 1 94 ? -3.174 11.025 -0.489 1.00 93.12 94 LEU A O 1
ATOM 745 N N . LEU A 1 95 ? -2.635 10.739 -2.651 1.00 94.06 95 LEU A N 1
ATOM 746 C CA . LEU A 1 95 ? -1.598 11.774 -2.695 1.00 94.06 95 LEU A CA 1
ATOM 747 C C . LEU A 1 95 ? -2.167 13.173 -2.427 1.00 94.06 95 LEU A C 1
ATOM 749 O O . LEU A 1 95 ? -1.530 13.960 -1.741 1.00 94.06 95 LEU A O 1
ATOM 753 N N . SER A 1 96 ? -3.366 13.493 -2.924 1.00 91.62 96 SER A N 1
ATOM 754 C CA . SER A 1 96 ? -4.029 14.770 -2.618 1.00 91.62 96 SER A CA 1
ATOM 755 C C . SER A 1 96 ? -4.470 14.880 -1.153 1.00 91.62 96 SER A C 1
ATOM 757 O O . SER A 1 96 ? -4.451 15.973 -0.591 1.00 91.62 96 SER A O 1
ATOM 759 N N . ALA A 1 97 ? -4.841 13.762 -0.523 1.00 89.94 97 ALA A N 1
ATOM 760 C CA . ALA A 1 97 ? -5.191 13.713 0.897 1.00 89.94 97 ALA A CA 1
ATOM 761 C C . ALA A 1 97 ? -3.965 13.800 1.825 1.00 89.94 97 ALA A C 1
ATOM 763 O O . ALA A 1 97 ? -4.106 14.112 3.006 1.00 89.94 97 ALA A O 1
ATOM 764 N N . TYR A 1 98 ? -2.765 13.534 1.309 1.00 93.31 98 TYR A N 1
ATOM 765 C CA . TYR A 1 98 ? -1.530 13.583 2.076 1.00 93.31 98 TYR A CA 1
ATOM 766 C C . TYR A 1 98 ? -1.150 15.015 2.467 1.00 93.31 98 TYR A C 1
ATOM 768 O O . TYR A 1 98 ? -0.911 15.859 1.608 1.00 93.31 98 TYR A O 1
ATOM 776 N N . GLN A 1 99 ? -1.049 15.276 3.772 1.00 90.62 99 GLN A N 1
ATOM 777 C CA . GLN A 1 99 ? -0.689 16.588 4.332 1.00 90.62 99 GLN A CA 1
ATOM 778 C C . GLN A 1 99 ? 0.503 16.494 5.304 1.00 90.62 99 GLN A C 1
ATOM 780 O O . GLN A 1 99 ? 0.583 17.229 6.282 1.00 90.62 99 GLN A O 1
ATOM 785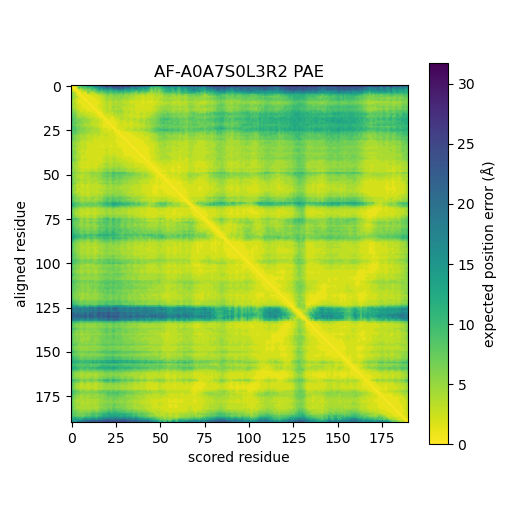 N N . GLY A 1 100 ? 1.429 15.557 5.059 1.00 91.94 100 GLY A N 1
ATOM 786 C CA . GLY A 1 100 ? 2.628 15.360 5.891 1.00 91.94 100 GLY A CA 1
ATOM 787 C C . GLY A 1 100 ? 2.469 14.360 7.043 1.00 91.94 100 GLY A C 1
ATOM 788 O O . GLY A 1 100 ? 3.389 14.187 7.833 1.00 91.94 100 GLY A O 1
ATOM 789 N N . THR A 1 101 ? 1.323 13.686 7.143 1.00 92.69 101 THR A N 1
ATOM 790 C CA . THR A 1 101 ? 1.072 12.588 8.092 1.00 92.69 101 THR A CA 1
ATOM 791 C C . THR A 1 101 ? 0.659 11.342 7.326 1.00 92.69 101 THR A C 1
ATOM 793 O O . THR A 1 101 ? 0.041 11.463 6.268 1.00 92.69 101 THR A O 1
ATOM 796 N N . SER A 1 102 ? 0.994 10.156 7.845 1.00 95.69 102 SER A N 1
ATOM 797 C CA . SER A 1 102 ? 0.665 8.890 7.193 1.00 95.69 102 SER A CA 1
ATOM 798 C C . SER A 1 102 ? -0.835 8.793 6.907 1.00 95.69 102 SER A C 1
ATOM 800 O O . SER A 1 102 ? -1.661 9.075 7.775 1.00 95.69 102 SER A O 1
ATOM 802 N N . VAL A 1 103 ? -1.185 8.369 5.695 1.00 95.56 103 VAL A N 1
ATOM 803 C CA . VAL A 1 103 ? -2.572 8.216 5.237 1.00 95.56 103 VAL A CA 1
ATOM 804 C C . VAL A 1 103 ? -2.764 6.788 4.764 1.00 95.56 103 VAL A C 1
ATOM 806 O O . VAL A 1 103 ? -1.879 6.221 4.133 1.00 95.56 103 VAL A O 1
ATOM 809 N N . LEU A 1 104 ? -3.928 6.205 5.019 1.00 95.62 104 LEU A N 1
ATOM 810 C CA . LEU A 1 104 ? -4.315 4.935 4.419 1.00 95.62 104 LEU A CA 1
ATOM 811 C C . LEU A 1 104 ? -5.697 5.048 3.788 1.00 95.62 104 LEU A C 1
ATOM 813 O O . LEU A 1 104 ? -6.557 5.777 4.283 1.00 95.62 104 LEU A O 1
ATOM 817 N N . ALA A 1 105 ? -5.902 4.337 2.685 1.00 94.75 105 ALA A N 1
ATOM 818 C CA . ALA A 1 105 ? -7.191 4.294 2.021 1.00 94.75 105 ALA A CA 1
ATOM 819 C C . ALA A 1 105 ? -8.163 3.405 2.801 1.00 94.75 105 ALA A C 1
ATOM 821 O O . ALA A 1 105 ? -7.842 2.270 3.169 1.00 94.75 105 ALA A O 1
ATOM 822 N N . LEU A 1 106 ? -9.369 3.925 3.005 1.00 94.56 106 LEU A N 1
ATOM 823 C CA . LEU A 1 106 ? -10.497 3.202 3.573 1.00 94.56 106 LEU A CA 1
ATOM 824 C C . LEU A 1 106 ? -11.583 3.046 2.514 1.00 94.56 106 LEU A C 1
ATOM 826 O O . LEU A 1 106 ? -11.751 3.903 1.646 1.00 94.56 106 LEU A O 1
ATOM 830 N N . ARG A 1 107 ? -12.356 1.971 2.626 1.00 92.75 107 ARG A N 1
ATOM 831 C CA . ARG A 1 107 ? -13.613 1.792 1.895 1.00 92.75 107 ARG A CA 1
ATOM 832 C C . ARG A 1 107 ? -14.735 1.426 2.855 1.00 92.75 107 ARG A C 1
ATOM 834 O O . ARG A 1 107 ? -14.464 0.863 3.915 1.00 92.75 107 ARG A O 1
ATOM 841 N N . SER A 1 108 ? -15.974 1.707 2.459 1.00 94.31 108 SER A N 1
ATOM 842 C CA . SER A 1 108 ? -17.141 1.137 3.133 1.00 94.31 108 SER A CA 1
ATOM 843 C C . SER A 1 108 ? -17.283 -0.332 2.739 1.00 94.31 108 SER A C 1
ATOM 845 O O . SER A 1 108 ? -17.223 -0.655 1.551 1.00 94.31 108 SER A O 1
ATOM 847 N N . THR A 1 109 ? -17.456 -1.205 3.724 1.00 96.44 109 THR A N 1
ATOM 848 C CA . THR A 1 109 ? -17.606 -2.652 3.546 1.00 96.44 109 THR A CA 1
ATOM 849 C C . THR A 1 109 ? -18.815 -3.127 4.338 1.00 96.44 109 THR A C 1
ATOM 851 O O . THR A 1 109 ? -19.028 -2.697 5.475 1.00 96.44 109 THR A O 1
ATOM 854 N N . ALA A 1 110 ? -19.612 -4.014 3.741 1.00 97.50 110 ALA A N 1
ATOM 855 C CA . ALA A 1 110 ? -20.774 -4.586 4.404 1.00 97.50 110 ALA A CA 1
ATOM 856 C C . ALA A 1 110 ? -20.343 -5.437 5.604 1.00 97.50 110 ALA A C 1
ATOM 858 O O . ALA A 1 110 ? -19.350 -6.159 5.549 1.00 97.50 110 ALA A O 1
ATOM 859 N N . GLU A 1 111 ? -21.129 -5.402 6.677 1.00 96.81 111 GLU A N 1
ATOM 860 C CA . GLU A 1 111 ? -20.862 -6.117 7.929 1.00 96.81 111 GLU A CA 1
ATOM 861 C C . GLU A 1 111 ? -20.535 -7.608 7.745 1.00 96.81 111 GLU A C 1
ATOM 863 O O . GLU A 1 111 ? -19.685 -8.145 8.447 1.00 96.81 111 GLU A O 1
ATOM 868 N N . ALA A 1 112 ? -21.162 -8.276 6.776 1.00 96.75 112 ALA A N 1
ATOM 869 C CA . ALA A 1 112 ? -20.914 -9.690 6.502 1.00 96.75 112 ALA A CA 1
ATOM 870 C C . ALA A 1 112 ? -19.482 -9.982 6.005 1.00 96.75 112 ALA A C 1
ATOM 872 O O . ALA A 1 112 ? -19.006 -11.106 6.141 1.00 96.75 112 ALA A O 1
ATOM 873 N N . GLU A 1 113 ? -18.784 -8.988 5.451 1.00 96.56 113 GLU A N 1
ATOM 874 C CA . GLU A 1 113 ? -17.480 -9.152 4.798 1.00 96.56 113 GLU A CA 1
ATOM 875 C C . GLU A 1 113 ? -16.305 -8.680 5.668 1.00 96.56 113 GLU A C 1
ATOM 877 O O . GLU A 1 113 ? -15.143 -8.925 5.340 1.00 96.56 113 GLU A O 1
ATOM 882 N N . ILE A 1 114 ? -16.574 -8.017 6.797 1.00 96.44 114 ILE A N 1
ATOM 883 C CA . ILE A 1 114 ? -15.536 -7.342 7.592 1.00 96.44 114 ILE A CA 1
ATOM 884 C C . ILE A 1 114 ? -14.503 -8.299 8.200 1.00 96.44 114 ILE A C 1
ATOM 886 O O . ILE A 1 114 ? -13.373 -7.900 8.468 1.00 96.44 114 ILE A O 1
ATOM 890 N N . SER A 1 115 ? -14.859 -9.576 8.362 1.00 95.62 115 SER A N 1
ATOM 891 C CA . SER A 1 115 ? -13.957 -10.618 8.874 1.00 95.62 115 SER A CA 1
ATOM 892 C C . SER A 1 115 ? -12.768 -10.920 7.947 1.00 95.62 115 SER A C 1
ATOM 894 O O . SER A 1 115 ? -11.832 -11.614 8.343 1.00 95.62 115 SER A O 1
ATOM 896 N N . HIS A 1 116 ? -12.773 -10.390 6.721 1.00 93.25 116 HIS A N 1
ATOM 897 C CA . HIS A 1 116 ? -11.686 -10.546 5.757 1.00 93.25 116 HIS A CA 1
ATOM 898 C C . HIS A 1 116 ? -10.661 -9.405 5.795 1.00 93.25 116 HIS A C 1
ATOM 900 O O . HIS A 1 116 ? -9.597 -9.544 5.192 1.00 93.25 116 HIS A O 1
ATOM 906 N N . PHE A 1 117 ? -10.947 -8.306 6.502 1.00 94.81 117 PHE A N 1
ATOM 907 C CA . PHE 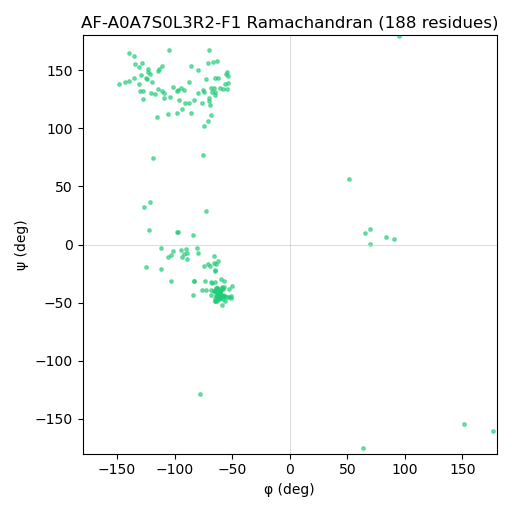A 1 117 ? -10.176 -7.064 6.410 1.00 94.81 117 PHE A CA 1
ATOM 908 C C . PHE A 1 117 ? -9.868 -6.454 7.782 1.00 94.81 117 PHE A C 1
ATOM 910 O O . PHE A 1 117 ? -10.536 -6.725 8.782 1.00 94.81 117 PHE A O 1
ATOM 917 N N . GLY A 1 118 ? -8.881 -5.559 7.821 1.00 96.31 118 GLY A N 1
ATOM 918 C CA . GLY A 1 118 ? -8.699 -4.642 8.941 1.00 96.31 118 GLY A CA 1
ATOM 919 C C . GLY A 1 118 ? -9.804 -3.590 8.961 1.00 96.31 118 GLY A C 1
ATOM 920 O O . GLY A 1 118 ? -9.987 -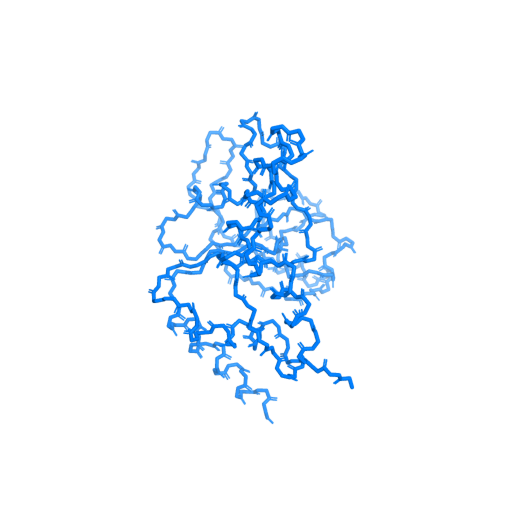2.873 7.979 1.00 96.31 118 GLY A O 1
ATOM 921 N N . CYS A 1 119 ? -10.538 -3.489 10.066 1.00 97.81 119 CYS A N 1
ATOM 922 C CA . CYS A 1 119 ? -11.575 -2.481 10.276 1.00 97.81 119 CYS A CA 1
ATOM 923 C C . CYS A 1 119 ? -11.023 -1.301 11.063 1.00 97.81 119 CYS A C 1
ATOM 925 O O . CYS A 1 119 ? -10.390 -1.497 12.099 1.00 97.81 119 CYS A O 1
ATOM 927 N N . ALA A 1 120 ? -11.298 -0.089 10.599 1.00 97.50 120 ALA A N 1
ATOM 928 C CA . ALA A 1 120 ? -10.862 1.146 11.223 1.00 97.50 120 ALA A CA 1
ATOM 929 C C . ALA A 1 120 ? -12.054 1.948 11.755 1.00 97.50 120 ALA A C 1
ATOM 931 O O . ALA A 1 120 ? -13.136 1.939 11.174 1.00 97.50 120 ALA A O 1
ATOM 932 N N . THR A 1 121 ? -11.829 2.691 12.834 1.00 97.12 121 THR A N 1
ATOM 933 C CA . THR A 1 121 ? -12.736 3.750 13.288 1.00 97.12 121 THR A CA 1
ATOM 934 C C . THR A 1 121 ? -11.937 4.955 13.772 1.00 97.12 121 THR A C 1
ATOM 936 O O . THR A 1 121 ? -10.721 4.882 13.985 1.00 97.12 121 THR A O 1
ATOM 939 N N . GLY A 1 122 ? -12.611 6.089 13.921 1.00 95.50 122 GLY A N 1
ATOM 940 C CA . GLY A 1 122 ? -11.963 7.332 14.291 1.00 95.50 122 GLY A CA 1
ATOM 941 C C . GLY A 1 122 ? -12.909 8.518 14.330 1.00 95.50 122 GLY A C 1
ATOM 942 O O . GLY A 1 122 ? -14.132 8.374 14.409 1.00 95.50 122 GLY A O 1
ATOM 943 N N . ARG A 1 123 ? -12.323 9.713 14.261 1.00 93.19 123 ARG A N 1
ATOM 944 C CA . ARG A 1 123 ? -13.060 10.978 14.230 1.00 93.19 123 ARG A CA 1
ATOM 945 C C . ARG A 1 123 ? -12.848 11.674 12.898 1.00 93.19 123 ARG A C 1
ATOM 947 O O . ARG A 1 123 ? -11.722 11.774 12.424 1.00 93.19 123 ARG A O 1
ATOM 954 N N . TRP A 1 124 ? -13.930 12.164 12.308 1.00 92.00 124 TRP A N 1
ATOM 955 C CA . TRP A 1 124 ? -13.843 12.976 11.100 1.00 92.00 124 TRP A CA 1
ATOM 956 C C . TRP A 1 124 ? -13.200 14.325 11.405 1.00 92.00 124 TRP A C 1
ATOM 958 O O . TRP A 1 124 ? -13.569 14.988 12.375 1.00 92.00 124 TRP A O 1
ATOM 968 N N . GLU A 1 125 ? -12.274 14.729 10.547 1.00 88.50 125 GLU A N 1
ATOM 969 C CA . GLU A 1 125 ? -11.581 16.006 10.601 1.00 88.50 125 GLU A CA 1
ATOM 970 C C . GLU A 1 125 ? -11.734 16.751 9.275 1.00 88.50 125 GLU A C 1
ATOM 972 O O . GLU A 1 125 ? -11.758 16.173 8.186 1.00 88.50 125 GLU A O 1
ATOM 977 N N . GLY A 1 126 ? -11.861 18.073 9.381 1.00 81.44 126 GLY A N 1
ATOM 978 C CA . GLY A 1 126 ? -12.127 18.929 8.236 1.00 81.44 126 GLY A CA 1
ATOM 979 C C . GLY A 1 126 ? -13.479 18.655 7.572 1.00 81.44 126 GLY A C 1
ATOM 980 O O . GLY A 1 126 ? -14.320 17.879 8.034 1.00 81.44 126 GLY A O 1
ATOM 981 N N . ARG A 1 127 ? -13.708 19.350 6.463 1.00 72.94 127 ARG A N 1
ATOM 982 C CA . ARG A 1 127 ? -14.899 19.184 5.636 1.00 72.94 127 ARG A CA 1
ATOM 983 C C . ARG A 1 127 ? -14.523 19.464 4.196 1.00 72.94 127 ARG A C 1
ATOM 985 O O . ARG A 1 127 ? -13.793 20.417 3.932 1.00 72.94 127 ARG A O 1
ATOM 992 N N . THR A 1 128 ? -15.023 18.652 3.280 1.00 69.62 128 THR A N 1
ATOM 993 C CA . THR A 1 128 ? -14.894 18.911 1.847 1.00 69.62 128 THR A CA 1
ATOM 994 C C . THR A 1 128 ? -16.232 19.397 1.303 1.00 69.62 128 THR A C 1
ATOM 996 O O . THR A 1 128 ? -17.269 19.291 1.963 1.00 69.62 128 THR A O 1
ATOM 999 N N . SER A 1 129 ? -16.232 19.926 0.080 1.00 65.19 129 SER A N 1
ATOM 1000 C CA . SER A 1 129 ? -17.469 20.239 -0.644 1.00 65.19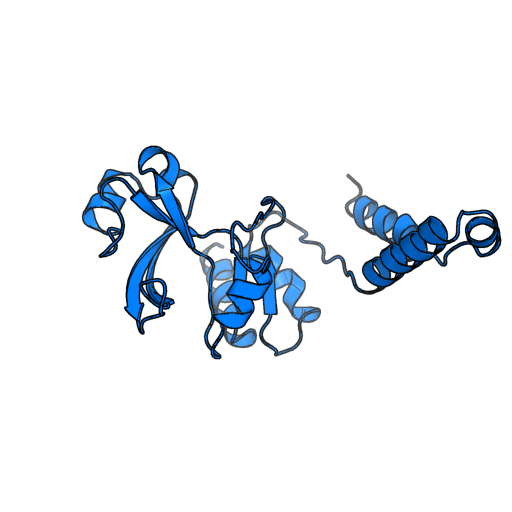 129 SER A CA 1
ATOM 1001 C C . SER A 1 129 ? -18.331 19.002 -0.928 1.00 65.19 129 SER A C 1
ATOM 1003 O O . SER A 1 129 ? -19.497 19.152 -1.278 1.00 65.19 129 SER A O 1
ATOM 1005 N N . GLU A 1 130 ? -17.776 17.796 -0.780 1.00 65.00 130 GLU A N 1
ATOM 1006 C CA . GLU A 1 130 ? -18.426 16.528 -1.125 1.00 65.00 130 GLU A CA 1
ATOM 1007 C C . GLU A 1 130 ? -18.768 15.663 0.099 1.00 65.00 130 GLU A C 1
ATOM 1009 O O . GLU A 1 130 ? -19.408 14.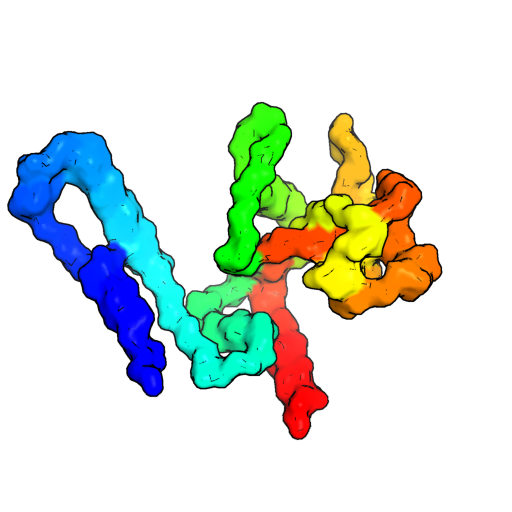625 -0.050 1.00 65.00 130 GLU A O 1
ATOM 1014 N N . GLY A 1 131 ? -18.403 16.085 1.317 1.00 63.16 131 GLY A N 1
ATOM 1015 C CA . GLY A 1 131 ? -18.700 15.324 2.529 1.00 63.16 131 GLY A CA 1
ATOM 1016 C C . GLY A 1 131 ? -17.704 15.529 3.676 1.00 63.16 131 GLY A C 1
ATOM 1017 O O . GLY A 1 131 ? -17.072 16.588 3.784 1.00 63.16 131 GLY A O 1
ATOM 1018 N N . PRO A 1 132 ? -17.585 14.536 4.580 1.00 64.44 132 PRO A N 1
ATOM 1019 C CA . PRO A 1 132 ? -16.530 14.507 5.590 1.00 64.44 132 PRO A CA 1
ATOM 1020 C C . PRO A 1 132 ? -15.142 14.617 4.939 1.00 64.44 132 PRO A C 1
ATOM 1022 O O . PRO A 1 132 ? -14.957 14.197 3.797 1.00 64.44 132 PRO A O 1
ATOM 1025 N N . GLY A 1 133 ? -14.186 15.230 5.642 1.00 82.88 133 GLY A N 1
ATOM 1026 C CA . GLY A 1 133 ? -12.795 15.309 5.196 1.00 82.88 133 GLY A CA 1
ATOM 1027 C C . GLY A 1 133 ? -12.032 14.006 5.427 1.00 82.88 133 GLY A C 1
ATOM 1028 O O . GLY A 1 133 ? -12.468 12.929 5.026 1.00 82.88 133 GLY A O 1
ATOM 1029 N N . SER A 1 134 ? -10.873 14.097 6.067 1.00 88.50 134 SER A N 1
ATOM 1030 C CA . SER A 1 134 ? -10.087 12.931 6.469 1.00 88.50 134 SER A CA 1
ATOM 1031 C C . SER A 1 134 ? -10.651 12.308 7.748 1.00 88.50 134 SER A C 1
ATOM 1033 O O . SER A 1 134 ? -11.218 12.990 8.601 1.00 88.50 134 SER A O 1
ATOM 1035 N N . LEU A 1 135 ? -10.487 10.995 7.905 1.00 93.44 135 LEU A N 1
ATOM 1036 C CA . LEU A 1 135 ? -10.746 10.324 9.175 1.00 93.44 135 LEU A CA 1
ATOM 1037 C C . LEU A 1 135 ? -9.437 10.235 9.961 1.00 93.44 135 LEU A C 1
ATOM 1039 O O . LEU A 1 135 ? -8.507 9.548 9.543 1.00 93.44 135 LEU A O 1
ATOM 1043 N N . CYS A 1 136 ? -9.381 10.887 11.118 1.00 94.56 136 CYS A N 1
ATOM 1044 C CA . CYS A 1 136 ? -8.322 10.670 12.092 1.00 94.56 136 CYS A CA 1
ATOM 1045 C C . CYS A 1 136 ? -8.574 9.329 12.787 1.00 94.56 136 CYS A C 1
ATOM 1047 O O . CYS A 1 136 ? -9.476 9.202 13.623 1.00 94.56 136 CYS A O 1
ATOM 1049 N N . ILE A 1 137 ? -7.826 8.308 12.366 1.00 95.38 137 ILE A N 1
ATOM 1050 C CA . ILE A 1 137 ? -7.983 6.928 12.830 1.00 95.38 137 ILE A CA 1
ATOM 1051 C C . ILE A 1 137 ? -7.528 6.824 14.285 1.00 95.38 137 ILE A C 1
ATOM 1053 O O . ILE A 1 137 ? -6.396 7.169 14.617 1.00 95.38 137 ILE A O 1
ATOM 1057 N N . THR A 1 138 ? -8.397 6.296 15.144 1.00 96.00 138 THR A N 1
ATOM 1058 C CA . THR A 1 138 ? -8.072 6.026 16.553 1.00 96.00 138 THR A CA 1
ATOM 1059 C C . THR A 1 138 ? -7.822 4.547 16.806 1.00 96.00 138 THR A C 1
ATOM 1061 O O . THR A 1 138 ? -7.018 4.200 17.666 1.00 96.00 138 THR A O 1
ATOM 1064 N N . ASN A 1 139 ? -8.488 3.668 16.052 1.00 96.50 139 ASN A N 1
ATOM 1065 C CA . ASN A 1 139 ? -8.391 2.224 16.223 1.00 96.50 139 ASN A CA 1
ATOM 1066 C C . ASN A 1 139 ? -8.437 1.517 14.869 1.00 96.50 139 ASN A C 1
ATOM 1068 O O . ASN A 1 139 ? -9.245 1.867 14.010 1.00 96.50 139 ASN A O 1
ATOM 1072 N N . ILE A 1 140 ? -7.612 0.478 14.729 1.00 97.06 140 ILE A N 1
ATOM 1073 C CA . ILE A 1 140 ? -7.686 -0.509 13.650 1.00 97.06 140 ILE A CA 1
ATOM 1074 C C . ILE A 1 140 ? -7.657 -1.891 14.292 1.00 97.06 140 ILE A C 1
ATOM 1076 O O . ILE A 1 140 ? -6.819 -2.151 15.155 1.00 97.06 140 ILE A O 1
ATOM 1080 N N . VAL A 1 141 ? -8.564 -2.769 13.880 1.00 97.69 141 VAL A N 1
ATOM 1081 C CA . VAL A 1 141 ? -8.615 -4.159 14.338 1.00 97.69 141 VAL A CA 1
ATOM 1082 C C . VAL A 1 141 ? -8.634 -5.076 13.131 1.00 97.69 141 VAL A C 1
ATOM 1084 O O . VAL A 1 141 ? -9.482 -4.937 12.252 1.00 97.69 141 VAL A O 1
ATOM 1087 N N . GLU A 1 142 ? -7.685 -6.005 13.090 1.00 96.06 142 GLU A N 1
ATOM 1088 C CA . GLU A 1 142 ? -7.559 -6.979 12.010 1.00 96.06 142 GLU A CA 1
ATOM 1089 C C . GLU A 1 142 ? -8.618 -8.073 12.163 1.00 96.06 142 GLU A C 1
ATOM 1091 O O . GLU A 1 142 ? -8.650 -8.758 13.185 1.00 96.06 142 GLU A O 1
ATOM 1096 N N . LYS A 1 143 ? -9.470 -8.240 11.142 1.00 96.38 143 LYS A N 1
ATOM 1097 C CA . LYS A 1 143 ? -10.466 -9.320 11.040 1.00 96.38 143 LYS A CA 1
ATOM 1098 C C . LYS A 1 143 ? -11.359 -9.443 12.286 1.00 96.38 143 LYS A C 1
ATOM 1100 O O . LYS A 1 143 ? -11.412 -10.510 12.906 1.00 96.38 143 LYS A O 1
ATOM 1105 N N . PRO A 1 144 ? -12.053 -8.362 12.691 1.00 97.56 144 PRO A N 1
ATOM 1106 C CA . PRO A 1 144 ? -12.907 -8.401 13.867 1.00 97.56 144 PRO A CA 1
ATOM 1107 C C . PRO A 1 144 ? -14.102 -9.333 13.648 1.00 97.56 144 PRO A C 1
ATOM 1109 O O . PRO A 1 144 ? -14.557 -9.557 12.523 1.00 97.56 144 PRO A O 1
ATOM 1112 N N . THR A 1 145 ? -14.670 -9.822 14.749 1.00 97.75 145 THR A N 1
ATOM 1113 C CA . THR A 1 145 ? -16.014 -10.401 14.713 1.00 97.75 145 THR A CA 1
ATOM 1114 C C . THR A 1 145 ? -17.053 -9.298 14.514 1.00 97.75 145 THR A C 1
ATOM 1116 O O . THR A 1 145 ? -16.829 -8.139 14.878 1.00 97.75 145 THR A O 1
ATOM 1119 N N . ILE A 1 146 ? -18.216 -9.667 13.977 1.00 97.38 146 ILE A N 1
ATOM 1120 C CA . ILE A 1 146 ? -19.339 -8.741 13.773 1.00 97.38 146 ILE A CA 1
ATOM 1121 C C . ILE A 1 146 ? -19.744 -8.063 15.086 1.00 97.38 146 ILE A C 1
ATOM 1123 O O . ILE A 1 146 ? -19.840 -6.838 15.147 1.00 97.38 146 ILE A O 1
ATOM 1127 N N . ASP A 1 147 ? -19.914 -8.837 16.158 1.00 97.12 147 ASP A N 1
ATOM 1128 C CA . ASP A 1 147 ? -20.328 -8.290 17.453 1.00 97.12 147 ASP A CA 1
ATOM 1129 C C . ASP A 1 147 ? -19.284 -7.328 18.028 1.00 97.12 147 ASP A C 1
ATOM 1131 O O . ASP A 1 147 ? -19.631 -6.259 18.530 1.00 97.12 147 ASP A O 1
ATOM 1135 N N . PHE A 1 148 ? -17.993 -7.649 17.883 1.00 97.44 148 PHE A N 1
ATOM 1136 C CA . PHE A 1 148 ? -16.930 -6.739 18.298 1.00 97.44 148 PHE A CA 1
ATOM 1137 C C . PHE A 1 148 ? -16.977 -5.430 17.503 1.00 97.44 148 PHE A C 1
ATOM 1139 O O . PHE A 1 148 ? -16.870 -4.352 18.092 1.00 97.44 148 PHE A O 1
ATOM 1146 N N . ALA A 1 149 ? -17.156 -5.507 16.182 1.00 97.19 149 ALA A N 1
ATOM 1147 C CA . ALA A 1 149 ? -17.213 -4.332 15.324 1.00 97.19 149 ALA A CA 1
ATOM 1148 C C . ALA A 1 149 ? -18.410 -3.432 15.665 1.00 97.19 149 ALA A C 1
ATOM 1150 O O . ALA A 1 149 ? -18.234 -2.225 15.827 1.00 97.19 149 ALA A O 1
ATOM 1151 N N . ARG A 1 150 ? -19.599 -4.007 15.884 1.00 96.62 150 ARG A N 1
ATOM 1152 C CA . ARG A 1 150 ? -20.807 -3.272 16.303 1.00 96.62 150 ARG A CA 1
ATOM 1153 C C . ARG A 1 150 ? -20.617 -2.493 17.602 1.00 96.62 150 ARG A C 1
ATOM 1155 O O . ARG A 1 150 ? -21.157 -1.400 17.738 1.00 96.62 150 ARG A O 1
ATOM 1162 N N . CYS A 1 151 ? -19.865 -3.046 18.550 1.00 96.44 151 CYS A N 1
ATOM 1163 C CA . CYS A 1 151 ? -19.632 -2.397 19.836 1.00 96.44 151 CYS A CA 1
ATOM 1164 C C . CYS A 1 151 ? -18.493 -1.369 19.801 1.00 96.44 151 CYS A C 1
ATOM 1166 O O . CYS A 1 151 ? -18.546 -0.398 20.551 1.00 96.44 151 CYS A O 1
ATOM 1168 N N . ASN A 1 152 ? -17.469 -1.575 18.964 1.00 96.69 152 ASN A N 1
ATOM 1169 C CA . ASN A 1 152 ? -16.194 -0.861 19.110 1.00 96.69 152 ASN A CA 1
ATOM 1170 C C . ASN A 1 152 ? -15.728 -0.107 17.858 1.00 96.69 152 ASN A C 1
ATOM 1172 O O . ASN A 1 152 ? -14.870 0.763 17.970 1.00 96.69 152 ASN A O 1
ATOM 1176 N N . LEU A 1 153 ? -16.244 -0.437 16.670 1.00 96.88 153 LEU A N 1
ATOM 1177 C CA . LEU A 1 153 ? -15.710 0.033 15.382 1.00 96.88 153 LEU A CA 1
ATOM 1178 C C . LEU A 1 153 ? -16.734 0.795 14.534 1.00 96.88 153 LEU A C 1
ATOM 1180 O O . LEU A 1 153 ? -16.485 1.074 13.366 1.00 96.88 153 LEU A O 1
ATOM 1184 N N . VAL A 1 154 ? -17.875 1.169 15.111 1.00 95.38 154 VAL A N 1
ATOM 1185 C CA . VAL A 1 154 ? -18.847 2.040 14.440 1.00 95.38 154 VAL A CA 1
ATOM 1186 C C . VAL A 1 154 ? -18.244 3.435 14.273 1.00 95.38 154 VAL A C 1
ATOM 1188 O O . VAL A 1 154 ? -17.719 4.016 15.224 1.00 95.38 154 VAL A O 1
ATOM 1191 N N . THR A 1 155 ? -18.330 3.988 13.065 1.00 93.75 155 THR A N 1
ATOM 1192 C CA . THR A 1 155 ? -17.874 5.349 12.757 1.00 93.75 155 THR A CA 1
ATOM 1193 C C . THR A 1 155 ? -19.080 6.248 12.467 1.00 93.75 155 THR A C 1
ATOM 1195 O O . THR A 1 155 ? -19.940 5.869 11.667 1.00 93.75 155 THR A O 1
ATOM 1198 N N . PRO A 1 156 ? -19.172 7.453 13.064 1.00 89.19 156 PRO A N 1
ATOM 1199 C CA . PRO A 1 156 ? -20.243 8.397 12.756 1.00 89.19 156 PRO A CA 1
ATOM 1200 C C . PRO A 1 156 ? -20.348 8.686 11.254 1.00 89.19 156 PRO A C 1
ATOM 1202 O O . PRO A 1 156 ? -19.335 8.801 10.570 1.00 89.19 156 PRO A O 1
ATOM 1205 N N . SER A 1 157 ? -21.566 8.880 10.749 1.00 86.75 157 SER A N 1
ATOM 1206 C CA . SER A 1 157 ? -21.859 9.134 9.322 1.00 86.75 157 SER A CA 1
ATOM 1207 C C . SER A 1 157 ? -21.636 7.951 8.372 1.00 86.75 157 SER A C 1
ATOM 1209 O O . SER A 1 157 ? -21.904 8.092 7.181 1.00 86.75 157 SER A O 1
ATOM 1211 N N . ILE A 1 158 ? -21.203 6.791 8.872 1.00 92.00 158 ILE A N 1
ATOM 1212 C CA . ILE A 1 158 ? -21.233 5.537 8.115 1.00 92.00 158 ILE A CA 1
ATOM 1213 C C . ILE A 1 158 ? -22.593 4.875 8.311 1.00 92.00 158 ILE A C 1
ATOM 1215 O O . ILE A 1 158 ? -23.184 4.918 9.394 1.00 92.00 158 ILE A O 1
ATOM 1219 N N . LYS A 1 159 ? -23.126 4.313 7.226 1.00 92.62 159 LYS A N 1
ATOM 1220 C CA . LYS A 1 159 ? -24.439 3.678 7.212 1.00 92.62 159 LYS A CA 1
ATOM 1221 C C . LYS A 1 159 ? -24.466 2.487 8.173 1.00 92.62 159 LYS A C 1
ATOM 1223 O O . LYS A 1 159 ? -23.504 1.734 8.281 1.00 92.62 159 LYS A O 1
ATOM 1228 N N . GLN A 1 160 ? -25.597 2.288 8.846 1.00 92.56 160 GLN A N 1
ATOM 1229 C CA . GLN A 1 160 ? -25.794 1.113 9.690 1.00 92.56 160 GLN A CA 1
ATOM 1230 C C . GLN A 1 160 ? -25.624 -0.180 8.875 1.00 92.56 160 GLN A C 1
ATOM 1232 O O . GLN A 1 160 ? -26.190 -0.307 7.788 1.00 92.56 160 GLN A O 1
ATOM 1237 N N . GLY A 1 161 ? -24.864 -1.134 9.420 1.00 93.94 161 GLY A N 1
ATOM 1238 C CA . GLY A 1 161 ? -24.511 -2.381 8.732 1.00 93.94 161 GLY A CA 1
ATOM 1239 C C . GLY A 1 161 ? -23.302 -2.262 7.796 1.00 93.94 161 GLY A C 1
ATOM 1240 O O . GLY A 1 161 ? -22.990 -3.223 7.095 1.00 93.94 161 GLY A O 1
ATOM 1241 N N . GLU A 1 162 ? -22.617 -1.118 7.787 1.00 97.50 162 GLU A N 1
ATOM 1242 C CA . GLU A 1 162 ? -21.356 -0.913 7.078 1.00 97.50 162 GLU A CA 1
ATOM 1243 C C . GLU A 1 162 ? -20.255 -0.451 8.040 1.00 97.50 162 GLU A C 1
ATOM 1245 O O . GLU A 1 162 ? -20.510 0.209 9.050 1.00 97.50 162 GLU A O 1
ATOM 1250 N N . PHE A 1 163 ? -19.016 -0.801 7.706 1.00 97.88 163 PHE A N 1
ATOM 1251 C CA . PHE A 1 163 ? -17.819 -0.438 8.457 1.00 97.88 163 PHE A CA 1
ATOM 1252 C C . PHE A 1 163 ? -16.732 0.055 7.510 1.00 97.88 163 PHE A C 1
ATOM 1254 O O . PHE A 1 163 ? -16.693 -0.320 6.337 1.00 97.88 163 PHE A O 1
ATOM 1261 N N . LEU A 1 164 ? -15.819 0.874 8.028 1.00 97.19 164 LEU A N 1
ATOM 1262 C CA . LEU A 1 164 ? -14.651 1.295 7.270 1.00 97.19 164 LEU A CA 1
ATOM 1263 C C . LEU A 1 164 ? -13.564 0.236 7.371 1.00 97.19 164 LEU A C 1
ATOM 1265 O O . LEU A 1 164 ? -13.130 -0.121 8.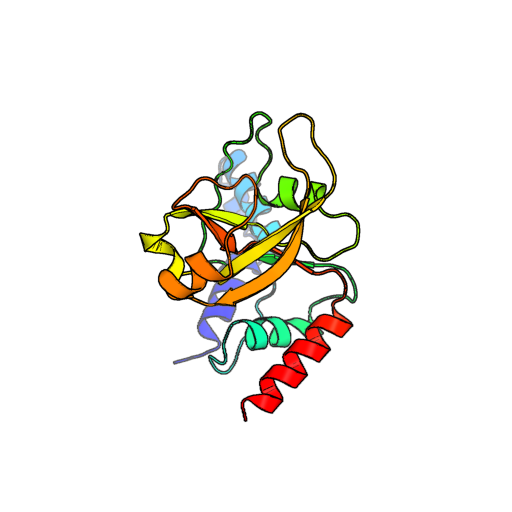464 1.00 97.19 164 LEU A O 1
ATOM 1269 N N . THR A 1 165 ? -13.097 -0.244 6.227 1.00 96.88 165 THR A N 1
ATOM 1270 C CA . THR A 1 165 ? -12.023 -1.237 6.159 1.00 96.88 165 THR A CA 1
ATOM 1271 C C . THR A 1 165 ? -10.843 -0.721 5.363 1.00 96.88 165 THR A C 1
ATOM 1273 O O . THR A 1 165 ? -11.022 -0.006 4.374 1.00 96.88 165 THR A O 1
ATOM 1276 N N . VAL A 1 166 ? -9.647 -1.143 5.758 1.00 95.50 166 VAL A N 1
ATOM 1277 C CA . VAL A 1 166 ? -8.387 -0.847 5.078 1.00 95.50 166 VAL A CA 1
ATOM 1278 C C . VAL A 1 166 ? -8.406 -1.399 3.653 1.00 95.50 166 VAL A C 1
ATOM 1280 O O . VAL A 1 166 ? -8.813 -2.535 3.422 1.00 95.50 166 VAL A O 1
ATOM 1283 N N . PHE A 1 167 ? -7.958 -0.584 2.698 1.00 91.31 167 PHE A N 1
ATOM 1284 C CA . PHE A 1 167 ? -8.053 -0.861 1.264 1.00 91.31 167 PHE A CA 1
ATOM 1285 C C . PHE A 1 167 ? -6.685 -0.881 0.567 1.00 91.31 167 PHE A C 1
ATOM 1287 O O . PHE A 1 167 ? -6.545 -0.396 -0.548 1.00 91.31 167 PHE A O 1
ATOM 1294 N N . GLY A 1 168 ? -5.654 -1.390 1.247 1.00 93.56 168 GLY A N 1
ATOM 1295 C CA . GLY A 1 168 ? -4.382 -1.774 0.623 1.00 93.56 168 GLY A CA 1
ATOM 1296 C C . GLY A 1 168 ? -3.529 -0.654 0.008 1.00 93.56 168 GLY A C 1
ATOM 1297 O O . GLY A 1 168 ? -2.541 -0.960 -0.659 1.00 93.56 168 GLY A O 1
ATOM 1298 N N . LEU A 1 169 ? -3.868 0.618 0.232 1.00 96.12 169 LEU A N 1
ATOM 1299 C CA . LEU A 1 169 ? -3.071 1.775 -0.179 1.00 96.12 169 LEU A CA 1
ATOM 1300 C C . LEU A 1 169 ? -2.680 2.596 1.046 1.00 96.12 169 LEU A C 1
ATOM 1302 O O . LEU A 1 169 ? -3.545 2.971 1.840 1.00 96.12 169 LEU A O 1
ATOM 1306 N N . TYR A 1 170 ? -1.396 2.917 1.164 1.00 96.56 170 TYR A N 1
ATOM 1307 C CA . TYR A 1 170 ? -0.850 3.665 2.290 1.00 96.56 170 TYR A CA 1
ATOM 1308 C C . TYR A 1 170 ? 0.190 4.665 1.796 1.00 96.56 170 TYR A C 1
ATOM 1310 O O . TYR A 1 170 ? 1.002 4.335 0.941 1.00 96.56 170 TYR A O 1
ATOM 1318 N N . ILE A 1 171 ? 0.211 5.858 2.375 1.00 97.25 171 ILE A N 1
ATOM 1319 C CA . ILE A 1 171 ? 1.363 6.755 2.353 1.00 97.25 171 ILE A CA 1
ATOM 1320 C C . ILE A 1 171 ? 1.931 6.770 3.763 1.00 97.25 171 ILE A C 1
ATOM 1322 O O . ILE A 1 171 ? 1.208 7.018 4.727 1.00 97.25 171 ILE A O 1
ATOM 1326 N N . LEU A 1 172 ? 3.220 6.490 3.875 1.00 96.38 172 LEU A N 1
ATOM 1327 C CA . LEU A 1 172 ? 3.925 6.306 5.133 1.00 96.38 172 LEU A CA 1
ATOM 1328 C C . LEU A 1 172 ? 4.965 7.422 5.294 1.00 96.38 172 LEU A C 1
ATOM 1330 O O . LEU A 1 172 ? 5.929 7.459 4.540 1.00 96.38 172 LEU A O 1
ATOM 1334 N N . SER A 1 173 ? 4.742 8.350 6.235 1.00 94.81 173 SER A N 1
ATOM 1335 C CA . SER A 1 173 ? 5.488 9.624 6.338 1.00 94.81 173 SER A CA 1
ATOM 1336 C C . SER A 1 173 ? 6.826 9.567 7.056 1.00 94.81 173 SER A C 1
ATOM 1338 O O . SER A 1 173 ? 7.701 10.372 6.758 1.00 94.81 173 SER A O 1
ATOM 1340 N N . GLU A 1 174 ? 6.962 8.681 8.041 1.00 93.81 174 GLU A N 1
ATOM 1341 C CA . GLU A 1 174 ? 8.122 8.619 8.938 1.00 93.81 174 GLU A CA 1
ATOM 1342 C C . GLU A 1 174 ? 8.813 7.249 8.785 1.00 93.81 174 GLU A C 1
ATOM 1344 O O . GLU A 1 174 ? 8.633 6.387 9.653 1.00 93.81 174 GLU A O 1
ATOM 1349 N N . PRO A 1 175 ? 9.563 6.988 7.691 1.00 93.44 175 PRO A N 1
ATOM 1350 C CA . PRO A 1 175 ? 10.102 5.658 7.402 1.00 93.44 175 PRO A CA 1
ATOM 1351 C C . PRO A 1 175 ? 10.921 5.074 8.553 1.00 93.44 175 PRO A C 1
ATOM 1353 O O . PRO A 1 175 ? 10.696 3.932 8.940 1.00 93.44 175 PRO A O 1
ATOM 1356 N N . GLU A 1 176 ? 11.812 5.861 9.162 1.00 93.56 176 GLU A N 1
ATOM 1357 C CA . GLU A 1 176 ? 12.662 5.399 10.269 1.00 93.56 176 GLU A CA 1
ATOM 1358 C C . GLU A 1 176 ? 11.846 4.886 11.460 1.00 93.56 176 GLU A C 1
ATOM 1360 O O . GLU A 1 176 ? 12.089 3.789 11.968 1.00 93.56 176 GLU A O 1
ATOM 1365 N N . LYS A 1 177 ? 10.824 5.645 11.867 1.00 94.81 177 LYS A N 1
ATOM 1366 C CA . LYS A 1 177 ? 9.917 5.275 12.957 1.00 94.81 177 LYS A CA 1
ATOM 1367 C C . LYS A 1 177 ? 9.090 4.045 12.604 1.00 94.81 177 LYS A C 1
ATOM 1369 O O . LYS A 1 177 ? 8.895 3.180 13.449 1.00 94.81 177 LYS A O 1
ATOM 1374 N N . ILE A 1 178 ? 8.628 3.947 11.360 1.00 94.94 178 ILE A N 1
ATOM 1375 C CA . ILE A 1 178 ? 7.867 2.791 10.880 1.00 94.94 178 ILE A CA 1
ATOM 1376 C C . ILE A 1 178 ? 8.733 1.537 10.900 1.00 94.94 178 ILE A C 1
ATOM 1378 O O . ILE A 1 178 ? 8.304 0.520 11.436 1.00 94.94 178 ILE A O 1
ATOM 1382 N N . PHE A 1 179 ? 9.957 1.600 10.377 1.00 95.12 179 PHE A N 1
ATOM 1383 C CA . PHE A 1 179 ? 10.871 0.463 10.409 1.00 95.12 179 PHE A CA 1
ATOM 1384 C C . PHE A 1 179 ? 11.244 0.069 11.836 1.00 95.12 179 PHE A C 1
ATOM 1386 O O . PHE A 1 179 ? 11.310 -1.123 12.117 1.00 95.12 179 PHE A O 1
ATOM 1393 N N . SER A 1 180 ? 11.419 1.038 12.738 1.00 95.25 180 SER A N 1
ATOM 1394 C CA . SER A 1 180 ? 11.622 0.771 14.166 1.00 95.25 180 SER A CA 1
ATOM 1395 C C . SER A 1 180 ? 10.444 -0.014 14.763 1.00 95.25 180 SER A C 1
ATOM 1397 O O . SER A 1 180 ? 10.625 -1.118 15.268 1.00 95.25 180 SER A O 1
ATOM 1399 N N . ILE A 1 181 ? 9.208 0.469 14.570 1.00 95.19 181 ILE A N 1
ATOM 1400 C CA . ILE A 1 181 ? 7.989 -0.216 15.036 1.00 95.19 181 ILE A CA 1
ATOM 1401 C C . ILE A 1 181 ? 7.879 -1.630 14.449 1.00 95.19 181 ILE A C 1
ATOM 1403 O O . ILE A 1 181 ? 7.537 -2.576 15.159 1.00 95.19 181 ILE A O 1
ATOM 1407 N N . LEU A 1 182 ? 8.138 -1.796 13.149 1.00 94.75 182 LEU A N 1
ATOM 1408 C CA . LEU A 1 182 ? 8.070 -3.104 12.498 1.00 94.75 182 LEU A CA 1
ATOM 1409 C C . LEU A 1 182 ? 9.123 -4.068 13.055 1.00 94.75 182 LEU A C 1
ATOM 1411 O O . LEU A 1 182 ? 8.830 -5.253 13.221 1.00 94.75 182 LEU A O 1
ATOM 1415 N N . GLN A 1 183 ? 10.327 -3.574 13.347 1.00 93.94 183 G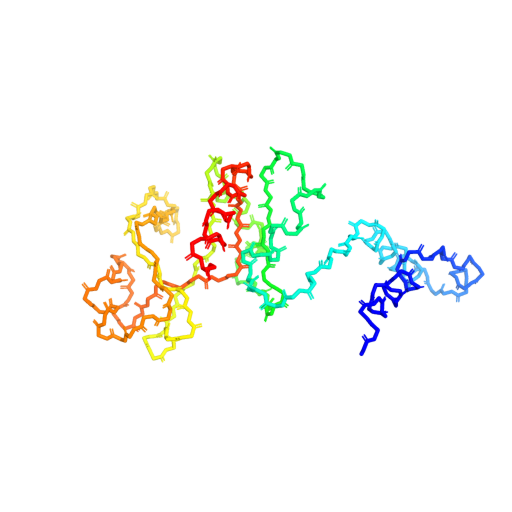LN A N 1
ATOM 1416 C CA . GLN A 1 183 ? 11.403 -4.375 13.917 1.00 93.94 183 GLN A CA 1
ATOM 1417 C C . GLN A 1 183 ? 11.035 -4.858 15.325 1.00 93.94 183 GLN A C 1
ATOM 1419 O O . GLN A 1 183 ? 11.079 -6.065 15.570 1.00 93.94 183 GLN A O 1
ATOM 1424 N N . ASP A 1 184 ? 10.551 -3.962 16.188 1.00 94.62 184 ASP A N 1
ATOM 1425 C CA . ASP A 1 184 ? 10.081 -4.302 17.536 1.00 94.62 184 ASP A CA 1
ATOM 1426 C C . ASP A 1 184 ? 8.977 -5.374 17.491 1.00 94.62 184 ASP A C 1
ATOM 1428 O O . ASP A 1 184 ? 8.997 -6.360 18.230 1.00 94.62 184 ASP A O 1
ATOM 1432 N N . GLN A 1 185 ? 8.018 -5.231 16.570 1.00 90.88 185 GLN A N 1
ATOM 1433 C CA . GLN A 1 185 ? 6.927 -6.197 16.398 1.00 90.88 185 GLN A CA 1
ATOM 1434 C C . GLN A 1 185 ? 7.408 -7.576 15.929 1.00 90.88 185 GLN A C 1
ATOM 1436 O O . GLN A 1 185 ? 6.799 -8.587 16.283 1.00 90.88 185 GLN A O 1
ATOM 1441 N N . LEU A 1 186 ? 8.473 -7.648 15.128 1.00 87.19 186 LEU A N 1
ATOM 1442 C CA . LEU A 1 186 ? 9.054 -8.927 14.719 1.00 87.19 186 LEU A CA 1
ATOM 1443 C C . LEU A 1 186 ? 9.832 -9.605 15.843 1.00 87.19 186 LEU A C 1
ATOM 1445 O O . LEU A 1 186 ? 9.886 -10.834 15.866 1.00 87.19 186 LEU A O 1
ATOM 1449 N N . GLU A 1 187 ? 10.436 -8.834 16.742 1.00 89.00 187 GLU A N 1
ATOM 1450 C CA . GLU A 1 187 ? 11.143 -9.357 17.910 1.00 89.00 187 GLU A CA 1
ATOM 1451 C C . GLU A 1 187 ? 10.170 -9.893 18.962 1.00 89.00 187 GLU A C 1
ATOM 1453 O O . GLU A 1 187 ? 10.391 -10.984 19.475 1.00 89.00 187 GLU A O 1
ATOM 1458 N N . LEU A 1 188 ? 9.037 -9.218 19.184 1.00 87.19 188 LEU A N 1
ATOM 1459 C CA . LEU A 1 188 ? 7.971 -9.677 20.089 1.00 87.19 188 LEU A CA 1
ATOM 1460 C C . LEU A 1 188 ? 7.283 -10.983 19.652 1.00 87.19 188 LEU A C 1
ATOM 1462 O O . LEU A 1 188 ? 6.569 -11.597 20.442 1.00 87.19 188 LEU A O 1
ATOM 1466 N N . ARG A 1 189 ? 7.438 -11.382 18.386 1.00 76.62 189 ARG A N 1
ATOM 1467 C CA . ARG A 1 189 ? 6.862 -12.616 17.823 1.00 76.62 189 ARG A CA 1
ATOM 1468 C C . ARG A 1 189 ? 7.822 -13.810 17.849 1.00 76.62 189 ARG A C 1
ATOM 1470 O O . ARG A 1 189 ? 7.415 -14.886 17.411 1.00 76.62 189 ARG A O 1
ATOM 1477 N 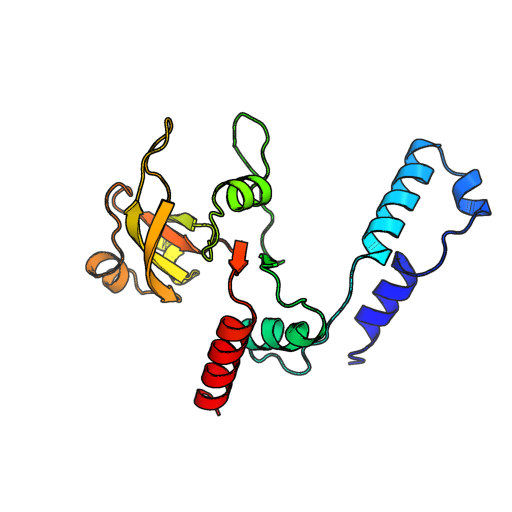N . LYS A 1 190 ? 9.076 -13.612 18.268 1.00 62.84 190 LYS A N 1
ATOM 1478 C CA . LYS A 1 190 ? 10.053 -14.691 18.483 1.00 62.84 190 LYS A CA 1
ATOM 1479 C C . LYS A 1 190 ? 9.860 -15.307 19.863 1.00 62.84 190 LYS A C 1
ATOM 1481 O O . LYS A 1 190 ? 10.035 -16.540 19.947 1.00 62.84 190 LYS A O 1
#

Organism: NCBI:txid221442

Nearest PDB structures (foldseek):
  3juk-assembly1_D  TM=7.993E-01  e=5.389E-08  Helicobacter pylori 26695
  3juj-assembly1_D  TM=8.067E-01  e=9.447E-08  Helicobacter pylori 26695
  8f73-assembly1_B-2  TM=7.789E-01  e=1.469E-06  Pseudomonas aeruginosa PAO1
  8f73-assembly1_H  TM=7.971E-01  e=1.885E-06  Pseudomonas aeruginosa PAO1
  8f73-assembly2_D-4  TM=7.983E-01  e=6.164E-06  Pseudomonas aeruginosa PAO1

Sequence (190 aa):
MDKGAPRRAFDEIFKQPLDVYALNRMPPRMSEYAKTIHEIGERVELVTQSEQRGLGDAVLCAKEHLEASPFLLMLGDHLYTSTHKDGNSCVKQLLSAYQGTSVLALRSTAEAEISHFGCATGRWEGRTSEGPGSLCITNIVEKPTIDFARCNLVTPSIKQGEFLTVFGLYILSEPEKIFSILQDQLELRK

Foldseek 3Di:
DPQCVVVVVLCVQQVDDDDPVVLVPDDVVVSVVSVVSNVVSVVDDDFDDPDCPDDLSVVLSCLVVDDQFKDKFFDPVDDFDDPDPVRQTPVNVQVVLDDLAKDFDKDKDFLVCLLQFWFWEADFDDADPVGTRDGPTDDIDHRDHSVCCVVPFDYPPRDPRITIGTDGIMTHRGSVVSSVVSVVVVVVVD

Secondary structure (DSSP, 8-state):
--TTHHHHHHIIIIISPP-HHHHHHS-HHHHHHHHHHHHHHHT------SS---HHHHHHHTGGGS-SS-EEEE-TT-------TT---HHHHHHHH-SSS-EEEEEEEEGGGGGGSEEEEEEEEEEETTEEEEEEEEEEEES--HHHHHHH---TTSPTTEEEEEEEEEEES-HHHHHHHHHHHHHTT-

InterPro domains:
  IPR005771 UTP--glucose-1-phosphate uridylyltransferase, bacterial/archaeal-type [PTHR43197] (35-184)
  IPR005835 Nucleotidyl transferase domain [PF00483] (26-172)
  IPR029044 Nucleotide-diphospho-sugar transferases [G3DSA:3.90.550.10] (7-189)
  IPR029044 Nucleotide-diphospho-sugar transferases [SSF53448] (26-184)